Protein 6TJT (pdb70)

Structure (mmCIF, N/CA/C/O backbone):
data_6TJT
#
_entry.id   6TJT
#
_cell.length_a   38.240
_cell.length_b   76.544
_cell.length_c   63.357
_cell.angle_alpha   90.000
_cell.angle_beta   96.059
_cell.angle_gamma   90.000
#
_symmetry.space_group_name_H-M   'P 1 21 1'
#
loop_
_entity.id
_entity.type
_entity.pdbx_description
1 polymer Neuropilin-2
2 polymer 'VEGFC C terminal peptide'
3 non-polymer 'SULFATE ION'
4 non-polymer 1,2-ETHANEDIOL
5 water water
#
loop_
_atom_site.group_PDB
_atom_site.id
_atom_site.type_symbol
_atom_site.label_atom_id
_atom_site.label_alt_id
_atom_site.label_comp_id
_atom_site.label_asym_id
_atom_site.label_entity_id
_atom_site.label_seq_id
_atom_site.pdbx_PDB_ins_code
_atom_site.Cartn_x
_atom_site.Cartn_y
_atom_site.Cartn_z
_atom_site.occupancy
_atom_site.B_iso_or_equiv
_atom_site.auth_seq_id
_atom_site.auth_comp_id
_atom_site.auth_asym_id
_atom_site.auth_atom_id
_atom_site.pdbx_PDB_model_num
ATOM 1 N N . HIS A 1 2 ? -54.68413 -19.35815 6.02250 1.000 44.40717 273 HIS A N 1
ATOM 2 C CA . HIS A 1 2 ? -54.82078 -17.90188 5.93321 1.000 44.37780 273 HIS A CA 1
ATOM 3 C C . HIS A 1 2 ? -53.74862 -17.27344 5.04802 1.000 43.75371 273 HIS A C 1
ATOM 4 O O . HIS A 1 2 ? -52.55107 -17.52721 5.21798 1.000 44.04095 273 HIS A O 1
ATOM 11 N N . MET A 1 3 ? -54.18911 -16.45320 4.09873 1.000 42.71665 274 MET A N 1
ATOM 12 C CA . MET A 1 3 ? -53.28375 -15.70298 3.23743 1.000 41.78872 274 MET A CA 1
ATOM 13 C C . MET A 1 3 ? -53.09556 -14.31139 3.82690 1.000 37.66337 274 MET A C 1
ATOM 14 O O . MET A 1 3 ? -54.02443 -13.49385 3.82567 1.000 37.19581 274 MET A O 1
ATOM 19 N N . PHE A 1 4 ? -51.89677 -14.04723 4.33884 1.000 33.55958 275 PHE A N 1
ATOM 20 C CA . PHE A 1 4 ? -51.56670 -12.73180 4.88821 1.000 31.22011 275 PHE A CA 1
ATOM 21 C C . PHE A 1 4 ? -51.21307 -11.81948 3.71893 1.000 31.86391 275 PHE A C 1
ATOM 22 O O . PHE A 1 4 ? -50.14128 -11.94307 3.12233 1.000 31.79695 275 PHE A O 1
ATOM 30 N N . GLN A 1 5 ? -52.11637 -10.90094 3.37906 1.000 32.11887 276 GLN A N 1
ATOM 31 C CA . GLN A 1 5 ? -51.86999 -9.94160 2.29749 1.000 32.74707 276 GLN A CA 1
ATOM 32 C C . GLN A 1 5 ? -51.43069 -8.61086 2.90222 1.000 31.05288 276 GLN A C 1
ATOM 33 O O . GLN A 1 5 ? -52.13557 -7.59479 2.88126 1.000 32.57563 276 GLN A O 1
ATOM 39 N N . CYS A 1 6 ? -50.22110 -8.63744 3.44296 1.000 27.53908 277 CYS A N 1
ATOM 40 C CA . CYS A 1 6 ? -49.73144 -7.57992 4.31427 1.000 25.95150 277 CYS A CA 1
ATOM 41 C C . CYS A 1 6 ? -48.58030 -6.82505 3.67294 1.000 23.69211 277 CYS A C 1
ATOM 42 O O . CYS A 1 6 ? -47.61872 -6.43382 4.33562 1.000 22.91899 277 CYS A O 1
ATOM 45 N N . ASN A 1 7 ? -48.68323 -6.60351 2.36731 1.000 23.76234 278 ASN A N 1
ATOM 46 C CA . ASN A 1 7 ? -47.70574 -5.83047 1.61087 1.000 24.52291 278 ASN A CA 1
ATOM 47 C C . ASN A 1 7 ? -48.17014 -4.40133 1.36908 1.000 24.45824 278 ASN A C 1
ATOM 48 O O . ASN A 1 7 ? -47.72326 -3.75579 0.42184 1.000 28.11830 278 ASN A O 1
ATOM 53 N N . VAL A 1 8 ? -49.04957 -3.89030 2.21882 1.000 22.21349 279 VAL A N 1
ATOM 54 C CA . VAL A 1 8 ? -49.64567 -2.57138 2.02832 1.000 22.38846 279 VAL A CA 1
ATOM 55 C C . VAL A 1 8 ? -48.91323 -1.52122 2.85430 1.000 19.51994 279 VAL A C 1
ATOM 56 O O . VAL A 1 8 ? -48.44017 -1.80937 3.96083 1.000 18.33280 279 VAL A O 1
ATOM 60 N N . PRO A 1 9 ? -48.81708 -0.29128 2.35569 1.000 17.56439 280 PRO A N 1
ATOM 61 C CA . PRO A 1 9 ? -48.15588 0.76286 3.12822 1.000 16.63170 280 PRO A CA 1
ATOM 62 C C . PRO A 1 9 ? -48.90082 1.07542 4.41536 1.000 16.69895 280 PRO A C 1
ATOM 63 O O . PRO A 1 9 ? -50.13292 1.12782 4.44531 1.000 19.14477 280 PRO A O 1
ATOM 67 N N . LEU A 1 10 ? -48.12741 1.28457 5.48563 1.000 14.92965 281 LEU A N 1
ATOM 68 C CA . LEU A 1 10 ? -48.69468 1.55622 6.79725 1.000 15.39677 281 LEU A CA 1
ATOM 69 C C . LEU A 1 10 ? -49.05882 3.01372 7.00549 1.000 16.14870 281 LEU A C 1
ATOM 70 O O . LEU A 1 10 ? -49.81433 3.31041 7.93542 1.000 17.37491 281 LEU A O 1
ATOM 75 N N . GLY A 1 11 ? -48.57532 3.92920 6.15698 1.000 15.58574 282 GLY A N 1
ATOM 76 C CA . GLY A 1 11 ? -49.08121 5.28598 6.21616 1.000 16.05492 282 GLY A CA 1
ATOM 77 C C . GLY A 1 11 ? -48.07272 6.41447 6.25751 1.000 15.13060 282 GLY A C 1
ATOM 78 O O . GLY A 1 11 ? -48.47131 7.53994 6.58212 1.000 15.77962 282 GLY A O 1
ATOM 79 N N . MET A 1 12 ? -46.79326 6.18258 5.93145 1.000 15.46251 283 MET A N 1
ATOM 80 C CA . MET A 1 12 ? -45.87651 7.32373 5.84654 1.000 15.63803 283 MET A CA 1
ATOM 81 C C . MET A 1 12 ? -46.27914 8.26184 4.70963 1.000 15.66752 283 MET A C 1
ATOM 82 O O . MET A 1 12 ? -46.49595 9.46274 4.92237 1.000 17.33162 283 MET A O 1
ATOM 87 N N . GLU A 1 13 ? -46.38402 7.73732 3.49324 1.000 15.38622 284 GLU A N 1
ATOM 88 C CA . GLU A 1 13 ? -46.72291 8.60116 2.37502 1.000 16.32590 284 GLU A CA 1
ATOM 89 C C . GLU A 1 13 ? -48.15095 9.13952 2.47366 1.000 18.25612 284 GLU A C 1
ATOM 90 O O . GLU A 1 13 ? -48.40763 10.29031 2.10774 1.000 20.61352 284 GLU A O 1
ATOM 96 N N . SER A 1 14 ? -49.09079 8.33881 2.97451 1.000 18.95644 285 SER A N 1
ATOM 97 C CA . SER A 1 14 ? -50.49687 8.71500 2.99458 1.000 19.96335 285 SER A CA 1
ATOM 98 C C . SER A 1 14 ? -50.8607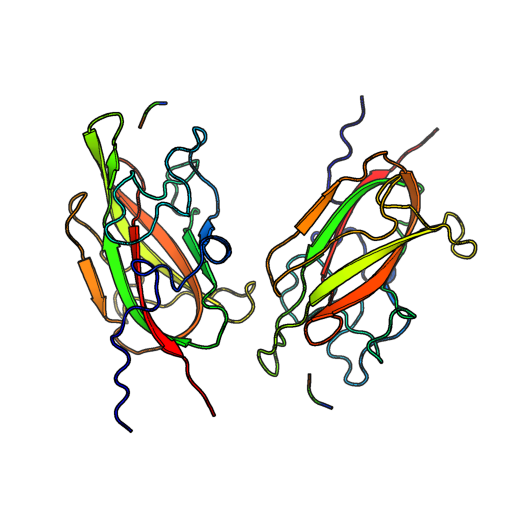6 9.65927 4.13155 1.000 21.00857 285 SER A C 1
ATOM 99 O O . SER A 1 14 ? -51.88599 10.34319 4.03601 1.000 22.64126 285 SER A O 1
ATOM 102 N N . GLY A 1 15 ? -50.07080 9.68575 5.20110 1.000 19.87788 286 GLY A N 1
ATOM 103 C CA . GLY A 1 15 ? -50.38608 10.45153 6.38773 1.000 20.56067 286 GLY A CA 1
ATOM 104 C C . GLY A 1 15 ? -51.21065 9.70383 7.41156 1.000 21.29498 286 GLY A C 1
ATOM 105 O O . GLY A 1 15 ? -51.54233 10.28003 8.46183 1.000 21.91675 286 GLY A O 1
ATOM 106 N N . ARG A 1 16 ? -51.55892 8.43980 7.14691 1.000 21.05881 287 ARG A N 1
ATOM 107 C CA . ARG A 1 16 ? -52.22105 7.63687 8.16988 1.000 22.98681 287 ARG A CA 1
ATOM 108 C C . ARG A 1 16 ? -51.33051 7.45624 9.39376 1.000 21.80026 287 ARG A C 1
ATOM 109 O O . ARG A 1 16 ? -51.83634 7.30547 10.51400 1.000 23.92555 287 ARG A O 1
ATOM 114 N N . ILE A 1 17 ? -50.01349 7.48908 9.21627 1.000 18.90761 288 ILE A N 1
ATOM 115 C CA . ILE A 1 17 ? -49.08759 7.63159 10.33831 1.000 18.16931 288 ILE A CA 1
ATOM 116 C C . ILE A 1 17 ? -48.96051 9.13607 10.59908 1.000 18.41705 288 ILE A C 1
ATOM 117 O O . ILE A 1 17 ? -48.47809 9.88856 9.74883 1.000 18.85497 288 ILE A O 1
ATOM 122 N N . ALA A 1 18 ? -49.46068 9.59539 11.73903 1.000 18.68823 289 ALA A N 1
ATOM 123 C CA . ALA A 1 18 ? -49.52519 11.02642 12.02012 1.000 19.62565 289 ALA A CA 1
ATOM 124 C C . ALA A 1 18 ? -48.14045 11.59197 12.35519 1.000 18.87874 289 ALA A C 1
ATOM 125 O O . ALA A 1 18 ? -47.22941 10.87401 12.76202 1.000 18.40449 289 ALA A O 1
ATOM 127 N N . ASN A 1 19 ? -47.99118 12.91403 12.18565 1.000 19.15541 290 ASN A N 1
ATOM 128 C CA . ASN A 1 19 ? -46.71534 13.56131 12.50195 1.000 19.56491 290 ASN A CA 1
ATOM 129 C C . ASN A 1 19 ? -46.23279 13.19278 13.89665 1.000 20.19117 290 ASN A C 1
ATOM 130 O O . ASN A 1 19 ? -45.03216 12.98969 14.11481 1.000 20.41610 290 ASN A O 1
ATOM 135 N N . GLU A 1 20 ? -47.16360 13.12555 14.85496 1.000 20.31371 291 GLU A N 1
ATOM 136 C CA . GLU A 1 20 ? -46.83295 12.86573 16.25003 1.000 22.04933 291 GLU A CA 1
ATOM 137 C C . GLU A 1 20 ? -46.23429 11.47647 16.46402 1.000 21.57312 291 GLU A C 1
ATOM 138 O O . GLU A 1 20 ? -45.53533 11.26493 17.46153 1.000 23.51529 291 GLU A O 1
ATOM 144 N N . GLN A 1 21 ? -46.49223 10.52784 15.55540 1.000 18.36351 292 GLN A N 1
ATOM 145 C CA . GLN A 1 21 ? -45.96429 9.16397 15.63195 1.000 17.28534 292 GLN A CA 1
ATOM 146 C C . GLN A 1 21 ? -44.53909 9.04426 15.09892 1.000 15.71005 292 GLN A C 1
ATOM 147 O O . GLN A 1 21 ? -43.93490 7.96907 15.20181 1.000 16.83246 292 GLN A O 1
ATOM 153 N N . ILE A 1 22 ? -43.99034 10.10410 14.49679 1.000 16.28137 293 ILE A N 1
ATOM 154 C CA . ILE A 1 22 ? -42.64577 10.08255 13.92714 1.000 15.97127 293 ILE A CA 1
ATOM 155 C C . ILE A 1 22 ? -41.73276 10.92223 14.80790 1.000 16.02784 293 ILE A C 1
ATOM 156 O O . ILE A 1 22 ? -42.08328 12.05474 15.16561 1.000 18.18548 293 ILE A O 1
ATOM 161 N N . SER A 1 23 ? -40.55756 10.39536 15.13916 1.000 15.93205 294 SER A N 1
ATOM 162 C CA . SER A 1 23 ? -39.59332 11.08793 15.98324 1.000 16.74405 294 SER A CA 1
ATOM 163 C C . SER A 1 23 ? -38.19037 10.63956 15.60606 1.000 16.90870 294 SER A C 1
ATOM 164 O O . SER A 1 23 ? -38.00687 9.80636 14.71613 1.000 16.96637 294 SER A O 1
ATOM 167 N N . ALA A 1 24 ? -37.18630 11.19561 16.27306 1.000 17.49562 295 ALA A N 1
ATOM 168 C CA . ALA A 1 24 ? -35.81024 10.83943 15.95298 1.000 17.42644 295 ALA A CA 1
ATOM 169 C C . ALA A 1 24 ? -34.90887 11.10722 17.14694 1.000 18.38005 295 ALA A C 1
ATOM 170 O O . ALA A 1 24 ? -35.27726 11.81543 18.08088 1.000 18.93544 295 ALA A O 1
ATOM 172 N N . SER A 1 25 ? -33.69681 10.54562 17.08777 1.000 19.31996 296 SER A N 1
ATOM 173 C CA . SER A 1 25 ? -32.70176 10.79953 18.12477 1.000 19.84150 296 SER A CA 1
ATOM 174 C C . SER A 1 25 ? -32.33225 12.27397 18.18896 1.000 19.83362 296 SER A C 1
ATOM 175 O O . SER A 1 25 ? -32.01655 12.79264 19.26949 1.000 21.69956 296 SER A O 1
ATOM 178 N N . SER A 1 26 ? -32.35926 12.96054 17.04775 1.000 19.67485 297 SER A N 1
ATOM 179 C CA . SER A 1 26 ? -31.97799 14.35866 16.94031 1.000 20.21611 297 SER A CA 1
ATOM 180 C C . SER A 1 26 ? -32.35243 14.80062 15.53462 1.000 19.38657 297 SER A C 1
ATOM 181 O O . SER A 1 26 ? -32.72498 13.98540 14.68845 1.000 19.44777 297 SER A O 1
ATOM 184 N N . THR A 1 27 ? -32.23843 16.10155 15.29135 1.000 20.17808 298 THR A N 1
ATOM 185 C CA . THR A 1 27 ? -32.48156 16.64722 13.96669 1.000 20.40858 298 THR A CA 1
ATOM 186 C C . THR A 1 27 ? -31.52871 17.80894 13.71200 1.000 20.82685 298 THR A C 1
ATOM 187 O O . THR A 1 27 ? -31.03708 18.46250 14.64086 1.000 22.51263 298 THR A O 1
ATOM 191 N N . TYR A 1 28 ? -31.27547 18.05973 12.43602 1.000 20.37741 299 TYR A N 1
ATOM 192 C CA . TYR A 1 28 ? -30.29480 19.06255 12.05867 1.000 20.97410 299 TYR A CA 1
ATOM 193 C C . TYR A 1 28 ? -30.71127 20.43149 12.58986 1.000 22.62319 299 TYR A C 1
ATOM 194 O O . TYR A 1 28 ? -31.89629 20.77970 12.60849 1.000 22.43029 299 TYR A O 1
ATOM 203 N N . SER A 1 29 ? -29.71697 21.18708 13.04958 1.000 24.71722 300 SER A N 1
ATOM 204 C CA . SER A 1 29 ? -29.95557 22.34172 13.91464 1.000 26.99625 300 SER A CA 1
ATOM 205 C C . SER A 1 29 ? -30.74429 23.46920 13.25648 1.000 27.58178 300 SER A C 1
ATOM 206 O O . SER A 1 29 ? -31.30865 24.30735 13.97306 1.000 28.83572 300 SER A O 1
ATOM 209 N N . ASP A 1 30 ? -30.75358 23.55558 11.93392 1.000 26.17197 301 ASP A N 1
ATOM 210 C CA . ASP A 1 30 ? -31.49175 24.63038 11.27876 1.000 26.11379 301 ASP A CA 1
ATOM 211 C C . ASP A 1 30 ? -32.97752 24.33552 11.10473 1.000 25.53274 301 ASP A C 1
ATOM 212 O O . ASP A 1 30 ? -33.70387 25.18914 10.58445 1.000 26.47839 301 ASP A O 1
ATOM 217 N N . GLY A 1 31 ? -33.44866 23.15085 11.49917 1.000 23.54220 302 GLY A N 1
ATOM 218 C CA . GLY A 1 31 ? -34.87237 22.89525 11.43666 1.000 22.63627 302 GLY A CA 1
ATOM 219 C C . GLY A 1 31 ? -35.40211 22.56660 10.05786 1.000 22.06210 302 GLY A C 1
ATOM 220 O O . GLY A 1 31 ? -36.62425 22.48067 9.87948 1.000 23.73642 302 GLY A O 1
ATOM 221 N N . ARG A 1 32 ? -34.53532 22.36280 9.07706 1.000 20.94871 303 ARG A N 1
ATOM 222 C CA . ARG A 1 32 ? -34.98248 22.10976 7.71140 1.000 20.12600 303 ARG A CA 1
ATOM 223 C C . ARG A 1 32 ? -34.99018 20.63764 7.33048 1.000 18.54678 303 ARG A C 1
ATOM 224 O O . ARG A 1 32 ? -35.26641 20.31170 6.16191 1.000 18.02506 303 ARG A O 1
ATOM 232 N N . TRP A 1 33 ? -34.69779 19.73900 8.27570 1.000 17.67105 304 TRP A N 1
ATOM 233 C CA . TRP A 1 33 ? -34.57898 18.30436 8.00096 1.000 17.64458 304 TRP A CA 1
ATOM 234 C C . TRP A 1 33 ? -35.22811 17.53002 9.14237 1.000 17.07799 304 TRP A C 1
ATOM 235 O O . TRP A 1 33 ? -34.63816 16.60592 9.70570 1.000 17.03891 304 TRP A O 1
ATOM 246 N N . THR A 1 34 ? -36.47684 17.88672 9.46928 1.000 17.46520 305 THR A N 1
ATOM 247 C CA . THR A 1 34 ? -37.13382 17.34884 10.66154 1.000 18.04187 305 THR A CA 1
ATOM 248 C C . THR A 1 34 ? -37.59018 15.90511 10.44637 1.000 16.89447 305 THR A C 1
ATOM 249 O O . THR A 1 34 ? -37.69423 15.42885 9.31569 1.000 16.39903 305 THR A O 1
ATOM 253 N N . PRO A 1 35 ? -37.88670 15.17675 11.53011 1.000 17.65309 306 PRO A N 1
ATOM 254 C CA . PRO A 1 35 ? -38.40453 13.79660 11.35975 1.000 18.34722 306 PRO A CA 1
ATOM 255 C C . PRO A 1 35 ? -39.67678 13.73971 10.53102 1.000 17.88239 306 PRO A C 1
ATOM 256 O O . PRO A 1 35 ? -39.89614 12.76211 9.79237 1.000 18.53932 306 PRO A O 1
ATOM 260 N N . GLN A 1 36 ? -40.50767 14.77887 10.58597 1.000 16.59092 307 GLN A N 1
ATOM 261 C CA . GLN A 1 36 ? -41.76057 14.78647 9.83982 1.000 18.27579 307 GLN A CA 1
ATOM 262 C C . GLN A 1 36 ? -41.56085 14.97804 8.34016 1.000 18.64977 307 GLN A C 1
ATOM 263 O O . GLN A 1 36 ? -42.52314 14.81634 7.58705 1.000 20.70669 307 GLN A O 1
ATOM 269 N N . GLN A 1 37 ? -40.34143 15.27065 7.90490 1.000 16.69203 308 GLN A N 1
ATOM 270 C CA . GLN A 1 37 ? -39.97934 15.32254 6.49451 1.000 16.08639 308 GLN A CA 1
ATOM 271 C C . GLN A 1 37 ? -39.49484 13.97224 5.96000 1.000 15.51106 308 GLN A C 1
ATOM 272 O O . GLN A 1 37 ? -39.06143 13.88177 4.80727 1.000 15.89146 308 GLN A O 1
ATOM 278 N N . SER A 1 38 ? -39.61116 12.90779 6.74732 1.000 15.61545 309 SER A N 1
ATOM 279 C CA . SER A 1 38 ? -39.13619 11.59326 6.33530 1.000 15.76737 309 SER A CA 1
ATOM 280 C C . SER A 1 38 ? -40.17079 10.75450 5.59797 1.000 15.01923 309 SER A C 1
ATOM 281 O O . SER A 1 38 ? -39.95609 9.55306 5.46487 1.000 15.89959 309 SER A O 1
ATOM 284 N N . ARG A 1 39 ? -41.28974 11.30597 5.15053 1.000 14.24671 310 ARG A N 1
ATOM 285 C CA . ARG A 1 39 ? -42.25468 10.48395 4.42980 1.000 14.38028 310 ARG A CA 1
ATOM 286 C C . ARG A 1 39 ? -41.77708 10.19755 3.01383 1.000 14.21612 310 ARG A C 1
ATOM 287 O O . ARG A 1 39 ? -41.30651 11.10792 2.32517 1.000 14.44544 310 ARG A O 1
ATOM 295 N N . LEU A 1 40 ? -41.93671 8.93897 2.56851 1.000 13.93197 311 LEU A N 1
ATOM 296 C CA . LEU A 1 40 ? -41.57502 8.56290 1.20261 1.000 13.47825 311 LEU A CA 1
ATOM 297 C C . LEU A 1 40 ? -42.18839 9.56397 0.24121 1.000 13.82374 311 LEU A C 1
ATOM 298 O O . LEU A 1 40 ? -43.35803 9.92757 0.37552 1.000 14.02555 311 LEU A O 1
ATOM 303 N N . HIS A 1 41 ? -41.39663 9.98037 -0.74627 1.000 14.13208 312 HIS A N 1
ATOM 304 C CA . HIS A 1 41 ? -41.79317 10.92852 -1.78830 1.000 14.74040 312 HIS A CA 1
ATOM 305 C C . HIS A 1 41 ? -42.07514 12.32579 -1.26540 1.000 14.77977 312 HIS A C 1
ATOM 306 O O . HIS A 1 41 ? -42.60638 13.16480 -2.02541 1.000 14.94101 312 HIS A O 1
ATOM 313 N N . GLY A 1 42 ? -41.71517 12.62312 -0.01852 1.000 15.43602 313 GLY A N 1
ATOM 314 C CA . GLY A 1 42 ? -41.85671 13.97876 0.48187 1.000 15.33002 313 GLY A CA 1
ATOM 315 C C . GLY A 1 42 ? -41.07081 14.95586 -0.38003 1.000 14.72492 313 GLY A C 1
ATOM 316 O O . GLY A 1 42 ? -39.99817 14.63693 -0.89902 1.000 15.29885 313 GLY A O 1
ATOM 317 N N . ASP A 1 43 ? -41.60286 16.16444 -0.53772 1.000 14.57193 314 ASP A N 1
ATOM 318 C CA . ASP A 1 43 ? -41.01710 17.09867 -1.49305 1.000 14.47817 314 ASP A CA 1
ATOM 319 C C . ASP A 1 43 ? -40.13417 18.15632 -0.84135 1.000 15.21536 314 ASP A C 1
ATOM 320 O O . ASP A 1 43 ? -39.70434 19.08652 -1.52458 1.000 16.71235 314 ASP A O 1
ATOM 325 N N . ASP A 1 44 ? -39.85028 18.04352 0.44736 1.000 15.69973 315 ASP A N 1
ATOM 326 C CA . ASP A 1 44 ? -39.05800 19.05317 1.14408 1.000 15.75548 315 ASP A CA 1
ATOM 327 C C . ASP A 1 44 ? -37.97140 18.36127 1.95956 1.000 15.17938 315 ASP A C 1
ATOM 328 O O . ASP A 1 44 ? -38.19761 17.95817 3.10365 1.000 15.60009 315 ASP A O 1
ATOM 333 N N . ASN A 1 45 ? -36.78172 18.21546 1.36935 1.000 15.42594 316 ASN A N 1
ATOM 334 C CA . ASN A 1 45 ? -35.66080 17.57875 2.04879 1.000 14.35346 316 ASN A CA 1
ATOM 335 C C . A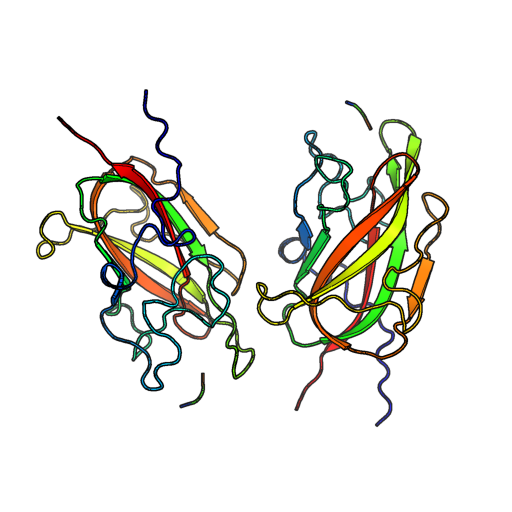SN A 1 45 ? -36.04982 16.18598 2.56588 1.000 14.22752 316 ASN A C 1
ATOM 336 O O . ASN A 1 45 ? -36.71399 15.41113 1.86041 1.000 14.37558 316 ASN A O 1
ATOM 341 N N . GLY A 1 46 ? -35.60424 15.84366 3.76833 1.000 15.17193 317 GLY A N 1
ATOM 342 C CA . GLY A 1 46 ? -35.85925 14.55491 4.40111 1.000 14.92378 317 GLY A CA 1
ATOM 343 C C . GLY A 1 46 ? -35.44763 14.69291 5.84531 1.000 15.27913 317 GLY A C 1
ATOM 344 O O . GLY A 1 46 ? -35.12495 15.79359 6.29806 1.000 15.96823 317 GLY A O 1
ATOM 345 N N . TRP A 1 47 ? -35.42577 13.58138 6.58220 1.000 15.21997 318 TRP A N 1
ATOM 346 C CA . TRP A 1 47 ? -34.89467 13.65566 7.94746 1.000 15.39584 318 TRP A CA 1
ATOM 347 C C . TRP A 1 47 ? -33.37077 13.57432 7.93538 1.000 14.89185 318 TRP A C 1
ATOM 348 O O . TRP A 1 47 ? -32.79506 12.68717 7.28772 1.000 15.26234 318 TRP A O 1
ATOM 359 N N . THR A 1 48 ? -32.71864 14.47888 8.67444 1.000 16.11109 319 THR A N 1
ATOM 360 C CA . THR A 1 48 ? -31.27485 14.42557 8.89971 1.000 16.99735 319 THR A CA 1
ATOM 361 C C . THR A 1 48 ? -31.02078 14.68896 10.38070 1.000 17.38055 319 THR A C 1
ATOM 362 O O . THR A 1 48 ? -31.61954 15.61528 10.95016 1.000 17.78502 319 THR A O 1
ATOM 366 N N . PRO A 1 49 ? -30.16496 13.90226 11.02621 1.000 17.84050 320 PRO A N 1
ATOM 367 C CA . PRO A 1 49 ? -29.85166 14.11953 12.44326 1.000 18.97272 320 PRO A CA 1
ATOM 368 C C . PRO A 1 49 ? -28.93677 15.32015 12.64395 1.000 20.47289 320 PRO A C 1
ATOM 369 O O . PRO A 1 49 ? -28.42459 15.91932 11.70036 1.000 20.88953 320 PRO A O 1
ATOM 373 N N . ASN A 1 50 ? -28.72694 15.65037 13.91754 1.000 22.43635 321 ASN A N 1
ATOM 374 C CA . ASN A 1 50 ? -27.83965 16.75352 14.26662 1.000 24.06306 321 ASN A CA 1
ATOM 375 C C . ASN A 1 50 ? -26.38862 16.46297 13.88212 1.000 25.19226 321 ASN A C 1
ATOM 376 O O . ASN A 1 50 ? -25.62709 17.39067 13.56716 1.000 27.27114 321 ASN A O 1
ATOM 381 N N . LEU A 1 51 ? -25.99994 15.18664 13.89644 1.000 25.24092 322 LEU A N 1
ATOM 382 C CA . LEU A 1 51 ? -24.66918 14.70798 13.55329 1.000 26.68243 322 LEU A CA 1
ATOM 383 C C . LEU A 1 51 ? -24.82776 13.48297 12.66568 1.000 25.56781 322 LEU A C 1
ATOM 384 O O . LEU A 1 51 ? -25.75776 12.69861 12.84890 1.000 25.66180 322 LEU A O 1
ATOM 389 N N . ASP A 1 52 ? -23.90551 13.30294 11.72016 1.000 24.29663 323 ASP A N 1
ATOM 390 C CA . ASP A 1 52 ? -23.89492 12.09929 10.88624 1.000 24.32836 323 ASP A CA 1
ATOM 391 C C . ASP A 1 52 ? -23.15211 11.01643 11.66186 1.000 25.08703 323 ASP A C 1
ATOM 392 O O . ASP A 1 52 ? -21.91868 11.01012 11.72329 1.000 26.29850 323 ASP A O 1
ATOM 397 N N . SER A 1 53 ? -23.90892 10.09438 12.25780 1.000 24.60923 324 SER A N 1
ATOM 398 C CA . SER A 1 53 ? -23.38072 9.11001 13.18382 1.000 25.04352 324 SER A CA 1
ATOM 399 C C . SER A 1 53 ? -24.26573 7.87707 13.16391 1.000 24.51373 324 SER A C 1
ATOM 400 O O . SER A 1 53 ? -25.48656 7.98180 13.03122 1.000 23.55848 324 SER A O 1
ATOM 403 N N . ASN A 1 54 ? -23.63766 6.69832 13.31893 1.000 24.04068 325 ASN A N 1
ATOM 404 C CA . ASN A 1 54 ? -24.37133 5.43510 13.33424 1.000 25.53283 325 ASN A CA 1
ATOM 405 C C . ASN A 1 54 ? -25.08656 5.19420 14.64855 1.000 26.62778 325 ASN A C 1
ATOM 406 O O . ASN A 1 54 ? -25.62132 4.09760 14.86918 1.000 28.53610 325 ASN A O 1
ATOM 411 N N . LYS A 1 55 ? -25.08189 6.18913 15.52900 1.000 25.85973 326 LYS A N 1
ATOM 412 C CA . LYS A 1 55 ? -25.87663 6.16687 16.74067 1.000 27.36897 326 LYS A CA 1
ATOM 413 C C . LYS A 1 55 ? -27.20306 6.89435 16.59039 1.000 26.34069 326 LYS A C 1
ATOM 414 O O . LYS A 1 55 ? -28.02345 6.85976 17.50717 1.000 28.26703 326 LYS A O 1
ATOM 418 N N . GLU A 1 56 ? -27.43406 7.55036 15.46663 1.000 22.36095 327 GLU A N 1
ATOM 419 C CA . GLU A 1 56 ? -28.67245 8.27997 15.25721 1.000 21.05923 327 GLU A CA 1
ATOM 420 C C . GLU A 1 56 ? -29.73944 7.36912 14.65719 1.000 19.67059 327 GLU A C 1
ATOM 421 O O . GLU A 1 56 ? -29.44788 6.32573 14.05441 1.000 20.94474 327 GLU A O 1
ATOM 427 N N . TYR A 1 57 ? -30.99689 7.76338 14.83732 1.000 17.76830 328 TYR A N 1
ATOM 428 C CA . TYR A 1 57 ? -32.09027 6.93788 14.34744 1.000 17.59311 328 TYR A CA 1
ATOM 429 C C . TYR A 1 57 ? -33.33588 7.77233 14.08751 1.000 16.55722 328 TYR A C 1
ATOM 430 O O . TYR A 1 57 ? -33.57142 8.79794 14.73506 1.000 17.06262 328 TYR A O 1
ATOM 439 N N . LEU A 1 58 ? -34.14803 7.26990 13.16234 1.000 15.66234 329 LEU A N 1
ATOM 440 C CA . LEU A 1 58 ? -35.50747 7.71723 12.92191 1.000 15.18263 329 LEU A CA 1
ATOM 441 C C . LEU A 1 58 ? -36.42233 6.65800 13.52327 1.000 15.91190 329 LEU A C 1
ATOM 442 O O . LEU A 1 58 ? -36.19329 5.46466 13.33968 1.000 16.61419 329 LEU A O 1
ATOM 447 N N . GLN A 1 59 ? -37.45578 7.08040 14.22313 1.000 14.51634 330 GLN A N 1
ATOM 448 C CA . GLN A 1 59 ? -38.32710 6.18011 14.96720 1.000 15.00125 330 GLN A CA 1
ATOM 449 C C . GLN A 1 59 ? -39.78898 6.42141 14.61384 1.000 14.80128 330 GLN A C 1
ATOM 450 O O . GLN A 1 59 ? -40.24203 7.56737 14.53381 1.000 15.73075 330 GLN A O 1
ATOM 456 N N . VAL A 1 60 ? -40.53361 5.33574 14.42458 1.000 14.37275 331 VAL A N 1
ATOM 457 C CA . VAL A 1 60 ? -41.95828 5.40256 14.14867 1.000 14.10042 331 VAL A CA 1
ATOM 458 C C . VAL A 1 60 ? -42.70946 4.53901 15.16093 1.000 14.49871 331 VAL A C 1
ATOM 459 O O . VAL A 1 60 ? -42.36487 3.36692 15.37076 1.000 15.21911 331 VAL A O 1
ATOM 463 N N . ASP A 1 61 ? -43.73447 5.11805 15.78159 1.000 14.85538 332 ASP A N 1
ATOM 464 C CA . ASP A 1 61 ? -44.67932 4.39368 16.63724 1.000 15.36857 332 ASP A CA 1
ATOM 465 C C . ASP A 1 61 ? -45.90015 4.04078 15.78811 1.000 15.39896 332 ASP A C 1
ATOM 466 O O . ASP A 1 61 ? -46.65281 4.92928 15.37042 1.000 16.26590 332 ASP A O 1
ATOM 471 N N . LEU A 1 62 ? -46.07554 2.74295 15.49741 1.000 15.29954 333 LEU A N 1
ATOM 472 C CA . LEU A 1 62 ? -47.21463 2.26582 14.72043 1.000 16.36940 333 LEU A CA 1
ATOM 473 C C . LEU A 1 62 ? -48.50227 2.16178 15.52576 1.000 17.15421 333 LEU A C 1
ATOM 474 O O . LEU A 1 62 ? -49.54068 1.80209 14.95062 1.000 17.89166 333 LEU A O 1
ATOM 479 N N . ARG A 1 63 ? -48.42536 2.40419 16.84483 1.000 16.57845 334 ARG A N 1
ATOM 480 C CA A ARG A 1 63 ? -49.56891 2.49621 17.75615 0.478 17.03398 334 ARG A CA 1
ATOM 481 C CA B ARG A 1 63 ? -49.56912 2.49581 17.75643 0.522 16.99679 334 ARG A CA 1
ATOM 482 C C . ARG A 1 63 ? -50.19352 1.15924 18.14878 1.000 17.39305 334 ARG A C 1
ATOM 483 O O . ARG A 1 63 ? -50.81518 1.05866 19.21462 1.000 19.42501 334 ARG A O 1
ATOM 498 N N . PHE A 1 64 ? -50.02737 0.13268 17.32347 1.000 18.30218 335 PHE A N 1
ATOM 499 C CA . PHE A 1 64 ? -50.65173 -1.16166 17.56893 1.000 18.77897 335 PHE A CA 1
ATOM 500 C C . PHE A 1 64 ? -49.66094 -2.25264 17.20442 1.000 18.24351 335 PHE A C 1
ATOM 501 O O . PHE A 1 64 ? -48.73285 -2.02798 16.42806 1.000 18.42583 335 PHE A O 1
ATOM 509 N N . LEU A 1 65 ? -49.87399 -3.44984 17.75238 1.000 18.09980 336 LEU A N 1
ATOM 510 C CA . LEU A 1 65 ? -49.06296 -4.58281 17.33260 1.000 18.86578 336 LEU A CA 1
ATOM 511 C C . LEU A 1 65 ? -49.29998 -4.82176 15.85504 1.000 18.41988 336 LEU A C 1
ATOM 512 O O . LEU A 1 65 ? -50.44689 -4.95054 15.42047 1.000 19.70667 336 LEU A O 1
ATOM 517 N N . THR A 1 66 ? -48.21166 -4.87696 15.09299 1.000 16.29742 337 THR A N 1
ATOM 518 C CA . THR A 1 66 ? -48.24737 -4.87038 13.63946 1.000 16.03742 337 THR A CA 1
ATOM 519 C C . THR A 1 66 ? -47.31387 -5.95235 13.12008 1.000 14.98497 337 THR A C 1
ATOM 520 O O . THR A 1 66 ? -46.20630 -6.14031 13.64197 1.000 15.66272 337 THR A O 1
ATOM 524 N N . MET A 1 67 ? -47.75879 -6.66504 12.08649 1.000 14.55058 338 MET A N 1
ATOM 525 C CA . MET A 1 67 ? -46.87487 -7.53515 11.32562 1.000 15.23027 338 MET A CA 1
ATOM 526 C C . MET A 1 67 ? -46.19036 -6.66702 10.27855 1.000 15.72203 338 MET A C 1
ATOM 527 O O . MET A 1 67 ? -46.84284 -6.20319 9.33358 1.000 17.66772 338 MET A O 1
ATOM 532 N N . LEU A 1 68 ? -44.88944 -6.45114 10.43885 1.000 13.67297 339 LEU A N 1
ATOM 533 C CA . LEU A 1 68 ? -44.08740 -5.65580 9.50234 1.000 13.20609 339 LEU A CA 1
ATOM 534 C C . LEU A 1 68 ? -43.49002 -6.58103 8.44741 1.000 14.34140 339 LEU A C 1
ATOM 535 O O . LEU A 1 68 ? -42.89882 -7.61050 8.79089 1.000 14.61624 339 LEU A O 1
ATOM 540 N N . THR A 1 69 ? -43.62744 -6.21200 7.17305 1.000 13.32928 340 THR A N 1
ATOM 541 C CA . THR A 1 69 ? -43.18807 -7.09815 6.09974 1.000 13.30342 340 THR A CA 1
ATOM 542 C C . THR A 1 69 ? -42.13472 -6.48975 5.18661 1.000 13.59405 340 THR A C 1
ATOM 543 O O . THR A 1 69 ? -41.45298 -7.24458 4.48252 1.000 14.59779 340 THR A O 1
ATOM 547 N N . ALA A 1 70 ? -42.01316 -5.16167 5.12842 1.000 13.40598 341 ALA A N 1
ATOM 548 C CA . ALA A 1 70 ? -41.04733 -4.55529 4.21251 1.000 12.70402 341 ALA A CA 1
ATOM 549 C C . ALA A 1 70 ? -40.79133 -3.11365 4.62308 1.000 13.02896 341 ALA A C 1
ATOM 550 O O . ALA A 1 70 ? -41.58206 -2.50776 5.35209 1.000 14.33775 341 ALA A O 1
ATOM 552 N N . ILE A 1 71 ? -39.68206 -2.57570 4.12415 1.000 13.35162 342 ILE A N 1
ATOM 553 C CA . ILE A 1 71 ? -39.27250 -1.18874 4.37333 1.000 13.69170 342 ILE A CA 1
ATOM 554 C C . ILE A 1 71 ? -38.73806 -0.63519 3.06564 1.000 12.33656 342 ILE A C 1
ATOM 555 O O . ILE A 1 71 ? -37.93670 -1.29112 2.39702 1.000 13.50332 342 ILE A O 1
ATOM 560 N N . ALA A 1 72 ? -39.17293 0.56907 2.69922 1.000 12.64782 343 ALA A N 1
ATOM 561 C CA . ALA A 1 72 ? -38.65159 1.24628 1.52556 1.000 12.77515 343 ALA A CA 1
ATOM 562 C C . ALA A 1 72 ? -38.02990 2.55856 1.96338 1.000 13.28508 343 ALA A C 1
ATOM 563 O O . ALA A 1 72 ? -38.53539 3.21268 2.87936 1.000 13.43563 343 ALA A O 1
ATOM 565 N N . THR A 1 73 ? -36.93196 2.94262 1.31745 1.000 13.13530 344 THR A N 1
ATOM 566 C CA . THR A 1 73 ? -36.28396 4.20594 1.66659 1.000 13.78391 344 THR A CA 1
ATOM 567 C C . THR A 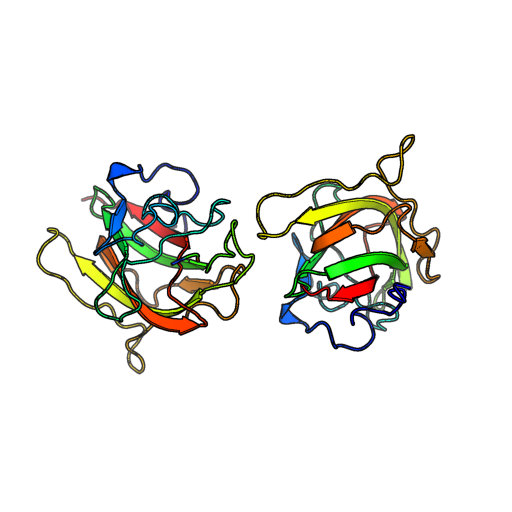1 73 ? -35.82971 4.94980 0.42818 1.000 13.02720 344 THR A C 1
ATOM 568 O O . THR A 1 73 ? -35.61570 4.35434 -0.64309 1.000 13.59106 344 THR A O 1
ATOM 572 N N . GLN A 1 74 ? -35.65644 6.26899 0.62589 1.000 14.02422 345 GLN A N 1
ATOM 573 C CA . GLN A 1 74 ? -34.97353 7.16893 -0.29506 1.000 12.71605 345 GLN A CA 1
ATOM 574 C C . GLN A 1 74 ? -34.01085 8.03163 0.50973 1.000 12.21370 345 GLN A C 1
ATOM 575 O O . GLN A 1 74 ? -34.11790 8.12592 1.73849 1.000 13.82379 345 GLN A O 1
ATOM 581 N N . GLY A 1 75 ? -33.08486 8.68398 -0.18532 1.000 13.15536 346 GLY A N 1
ATOM 582 C CA . GLY A 1 75 ? -32.35097 9.81814 0.35217 1.000 13.09933 346 GLY A CA 1
ATOM 583 C C . GLY A 1 75 ? -33.13494 11.10166 0.12395 1.000 12.78378 346 GLY A C 1
ATOM 584 O O . GLY A 1 75 ? -34.36919 11.08395 0.05380 1.000 14.22574 346 GLY A O 1
ATOM 585 N N . ALA A 1 76 ? -32.42808 12.23554 -0.02392 1.000 12.83619 347 ALA A N 1
ATOM 586 C CA . ALA A 1 76 ? -33.11588 13.46332 -0.37847 1.000 13.31175 347 ALA A CA 1
ATOM 587 C C . ALA A 1 76 ? -32.13629 14.40582 -1.05423 1.000 14.46330 347 ALA A C 1
ATOM 588 O O . ALA A 1 76 ? -30.92716 14.38429 -0.77325 1.000 15.23191 347 ALA A O 1
ATOM 590 N N . ILE A 1 77 ? -32.67367 15.23972 -1.94681 1.000 14.38843 348 ILE A N 1
ATOM 591 C CA . ILE A 1 77 ? -31.93544 16.35465 -2.53977 1.000 14.36914 348 ILE A CA 1
ATOM 592 C C . ILE A 1 77 ? -32.28715 17.62316 -1.76481 1.000 14.35748 348 ILE A C 1
ATOM 593 O O . ILE A 1 77 ? -33.46678 17.92937 -1.57535 1.000 16.00032 348 ILE A O 1
ATOM 598 N N . SER A 1 78 ? -31.27406 18.34441 -1.30946 1.000 14.38037 349 SER A N 1
ATOM 599 C CA . SER A 1 78 ? -31.49471 19.57633 -0.56249 1.000 14.39148 349 SER A CA 1
ATOM 600 C C . SER A 1 78 ? -32.18093 20.63713 -1.42259 1.000 14.84368 349 SER A C 1
ATOM 601 O O . SER A 1 78 ? -31.71020 20.98185 -2.52223 1.000 15.27276 349 SER A O 1
ATOM 604 N N . ARG A 1 79 ? -33.29036 21.18177 -0.90026 1.000 14.01948 350 ARG A N 1
ATOM 605 C CA . ARG A 1 79 ? -33.96131 22.30741 -1.54558 1.000 15.38933 350 ARG A CA 1
ATOM 606 C C . ARG A 1 79 ? -33.09070 23.55585 -1.55127 1.000 15.58538 350 ARG A C 1
ATOM 607 O O . ARG A 1 79 ? -33.28032 24.42884 -2.40255 1.000 16.40252 350 ARG A O 1
ATOM 615 N N . GLU A 1 80 ? -32.13388 23.64782 -0.63784 1.000 16.58452 351 GLU A N 1
ATOM 616 C CA . GLU A 1 80 ? -31.29944 24.83380 -0.48426 1.000 17.44717 351 GLU A CA 1
ATOM 617 C C . GLU A 1 80 ? -30.03550 24.78208 -1.33434 1.000 18.99447 351 GLU A C 1
ATOM 618 O O . GLU A 1 80 ? -29.63189 25.80906 -1.88717 1.000 21.01139 351 GLU A O 1
ATOM 624 N N . THR A 1 81 ? -29.39906 23.61182 -1.45735 1.000 18.55330 352 THR A N 1
ATOM 625 C CA . THR A 1 81 ? -28.10558 23.50326 -2.10951 1.000 18.57305 352 THR A CA 1
ATOM 626 C C . THR A 1 81 ? -28.09603 22.59666 -3.32811 1.000 18.27975 352 THR A C 1
ATOM 627 O O . THR A 1 81 ? -27.09852 22.59935 -4.05996 1.000 19.38731 352 THR A O 1
ATOM 631 N N . GLN A 1 82 ? -29.15715 21.82182 -3.56097 1.000 16.62375 353 GLN A N 1
ATOM 632 C CA . GLN A 1 82 ? -29.20709 20.77453 -4.58125 1.000 16.77790 353 GLN A CA 1
ATOM 633 C C . GLN A 1 82 ? -28.24331 19.62426 -4.30903 1.000 17.44969 353 GLN A C 1
ATOM 634 O O . GLN A 1 82 ? -28.11435 18.72973 -5.15840 1.000 18.93014 353 GLN A O 1
ATOM 640 N N . ASN A 1 83 ? -27.57983 19.58351 -3.15306 1.000 17.08462 354 ASN A N 1
ATOM 641 C CA . ASN A 1 83 ? -26.74142 18.42519 -2.85909 1.000 17.45009 354 ASN A CA 1
ATOM 642 C C . ASN A 1 83 ? -27.60512 17.21840 -2.49885 1.000 16.69336 354 ASN A C 1
ATOM 643 O O . ASN A 1 83 ? -28.61624 17.33975 -1.79962 1.000 16.95234 354 ASN A O 1
ATOM 648 N N . GLY A 1 84 ? -27.22646 16.05393 -3.02097 1.000 16.24598 355 GLY A N 1
ATOM 649 C CA . GLY A 1 84 ? -27.90455 14.80646 -2.67411 1.000 16.59588 355 GLY A CA 1
ATOM 650 C C . GLY A 1 84 ? -27.26411 14.10748 -1.48145 1.000 17.37963 355 GLY A C 1
ATOM 651 O O . GLY A 1 84 ? -26.03734 14.08586 -1.33406 1.000 19.18603 355 GLY A O 1
ATOM 652 N N . TYR A 1 85 ? -28.11540 13.53062 -0.63531 1.000 16.08658 356 TYR A N 1
ATOM 653 C CA . TYR A 1 85 ? -27.68133 12.78256 0.53474 1.000 15.82433 356 TYR A CA 1
ATOM 654 C C . TYR A 1 85 ? -28.47056 11.48430 0.56493 1.000 14.90324 356 TYR A C 1
ATOM 655 O O . TYR A 1 85 ? -29.65851 11.47529 0.22798 1.000 15.71079 356 TYR A O 1
ATOM 664 N N . TYR A 1 86 ? -27.83595 10.39080 1.00214 1.000 14.71120 357 TYR A N 1
ATOM 665 C CA . TYR A 1 86 ? -28.61220 9.16690 1.14562 1.000 14.83733 357 TYR A CA 1
ATOM 666 C C . TYR A 1 86 ? -27.92123 8.19744 2.08569 1.000 14.91757 357 TYR A C 1
ATOM 667 O O . TYR A 1 86 ? -26.69368 8.19123 2.20959 1.000 15.76730 357 TYR A O 1
ATOM 676 N N . VAL A 1 87 ? -28.74123 7.35864 2.72033 1.000 14.86418 358 VAL A N 1
ATOM 677 C CA . VAL A 1 87 ? -28.25644 6.26009 3.54069 1.000 15.73509 358 VAL A CA 1
ATOM 678 C C . VAL A 1 87 ? -27.97387 5.06616 2.64122 1.000 16.12644 358 VAL A C 1
ATOM 679 O O . VAL A 1 87 ? -28.81922 4.69397 1.81569 1.000 16.39227 358 VAL A O 1
ATOM 683 N N . LYS A 1 88 ? -26.77560 4.46986 2.79131 1.000 16.20664 359 LYS A N 1
ATOM 684 C CA . LYS A 1 88 ? -26.39438 3.29820 2.00116 1.000 15.82618 359 LYS A CA 1
ATOM 685 C C . LYS A 1 88 ? -26.70272 1.98654 2.69974 1.000 15.17334 359 LYS A C 1
ATOM 686 O O . LYS A 1 88 ? -26.85087 0.97036 2.02489 1.000 15.56600 359 LYS A O 1
ATOM 692 N N . SER A 1 89 ? -26.74894 1.97091 4.02713 1.000 14.62071 360 SER A N 1
ATOM 693 C CA . SER A 1 89 ? -27.06695 0.74330 4.75032 1.000 14.61647 360 SER A CA 1
ATOM 694 C C . SER A 1 89 ? -27.56951 1.13612 6.12544 1.000 15.10520 360 SER A C 1
ATOM 695 O O . SER A 1 89 ? -27.20797 2.19658 6.63924 1.000 15.75798 360 SER A O 1
ATOM 698 N N . TYR A 1 90 ? -28.38999 0.27789 6.72726 1.000 14.65007 361 TYR A N 1
ATOM 699 C CA . TYR A 1 90 ? -28.94072 0.59707 8.04022 1.000 14.10197 361 TYR A CA 1
ATOM 700 C C . TYR A 1 90 ? -29.20676 -0.67865 8.81889 1.000 13.86498 361 TYR A C 1
ATOM 701 O O . TYR A 1 90 ? -29.35931 -1.77110 8.25429 1.000 14.80044 361 TYR A O 1
ATOM 710 N N . LYS A 1 91 ? -29.29864 -0.50651 10.13037 1.000 14.35842 362 LYS A N 1
ATOM 711 C CA . LYS A 1 91 ? -29.73955 -1.55801 11.02947 1.000 16.66898 362 LYS A CA 1
ATOM 712 C C . LYS A 1 91 ? -31.19417 -1.27746 11.38754 1.000 14.78745 362 LYS A C 1
ATOM 713 O O . LYS A 1 91 ? -31.58571 -0.11753 11.59211 1.000 15.42909 362 LYS A O 1
ATOM 719 N N . LEU A 1 92 ? -31.98447 -2.33778 11.45235 1.000 13.93392 363 LEU A N 1
ATOM 720 C CA . LEU A 1 92 ? -33.39758 -2.28380 11.79152 1.000 13.13018 363 LEU A CA 1
ATOM 721 C C . LEU A 1 92 ? -33.54218 -2.74499 13.23326 1.000 13.52197 363 LEU A C 1
ATOM 722 O O . LEU A 1 92 ? -33.07497 -3.84165 13.59086 1.000 14.07743 363 LEU A O 1
ATOM 727 N N . GLU A 1 93 ? -34.14674 -1.90860 14.06731 1.000 14.43621 364 GLU A N 1
ATOM 728 C CA . GLU A 1 93 ? -34.41565 -2.26682 15.45418 1.000 15.57974 364 GLU A CA 1
ATOM 729 C C . GLU A 1 93 ? -35.89948 -2.12465 15.72787 1.000 13.72156 364 GLU A C 1
ATOM 730 O O . GLU A 1 93 ? -36.55158 -1.21705 15.19955 1.000 14.40800 364 GLU A O 1
ATOM 736 N N . VAL A 1 94 ? -36.43840 -3.03611 16.54173 1.000 13.31551 365 VAL A N 1
ATOM 737 C CA . VAL A 1 94 ? -37.86854 -3.06998 16.79305 1.000 13.17276 365 VAL A CA 1
ATOM 738 C C . VAL A 1 94 ? -38.10903 -3.20450 18.29601 1.000 13.45411 365 VAL A C 1
ATOM 739 O O . VAL A 1 94 ? -37.24108 -3.65072 19.05829 1.000 14.26775 365 VAL A O 1
ATOM 743 N N . SER A 1 95 ? -39.31789 -2.83093 18.71059 1.000 13.46611 366 SER A N 1
ATOM 744 C CA . SER A 1 95 ? -39.67187 -2.85938 20.12631 1.000 13.36463 366 SER A CA 1
ATOM 745 C C . SER A 1 95 ? -41.18333 -2.94470 20.25503 1.000 12.43156 366 SER A C 1
ATOM 746 O O . SER A 1 95 ? -41.92237 -2.38387 19.43699 1.000 13.90374 366 SER A O 1
ATOM 749 N N . THR A 1 96 ? -41.64743 -3.62670 21.31026 1.000 13.57659 367 THR A N 1
ATOM 750 C CA . THR A 1 96 ? -43.06954 -3.58439 21.61500 1.000 14.70945 367 THR A CA 1
ATOM 751 C C . THR A 1 96 ? -43.43057 -2.57814 22.70643 1.000 14.47453 367 THR A C 1
ATOM 752 O O . THR A 1 96 ? -44.57388 -2.10371 22.73395 1.000 16.25088 367 THR A O 1
ATOM 756 N N . ASN A 1 97 ? -42.50030 -2.23386 23.59616 1.000 14.47794 368 ASN A N 1
ATOM 757 C CA . ASN A 1 97 ? -42.83212 -1.33565 24.69805 1.000 15.12526 368 ASN A CA 1
ATOM 758 C C . ASN A 1 97 ? -42.13846 0.01691 24.61697 1.000 14.69310 368 ASN A C 1
ATOM 759 O O . ASN A 1 97 ? -42.34992 0.84792 25.49660 1.000 15.33108 368 ASN A O 1
ATOM 764 N N . GLY A 1 98 ? -41.35166 0.27215 23.57631 1.000 15.08698 369 GLY A N 1
ATOM 765 C CA . GLY A 1 98 ? -40.64248 1.52598 23.45630 1.000 15.91283 369 GLY A CA 1
ATOM 766 C C . GLY A 1 98 ? -39.29424 1.58251 24.14464 1.000 15.84908 369 GLY A C 1
ATOM 767 O O . GLY A 1 98 ? -38.58448 2.60147 24.01001 1.000 16.50977 369 GLY A O 1
ATOM 768 N N . GLU A 1 99 ? -38.91937 0.54832 24.90488 1.000 15.51865 370 GLU A N 1
ATOM 769 C CA . GLU A 1 99 ? -37.69444 0.67210 25.69665 1.000 18.27848 370 GLU A CA 1
ATOM 770 C C . GLU A 1 99 ? -36.69685 -0.44787 25.46203 1.000 19.31270 370 GLU A C 1
ATOM 771 O O . GLU A 1 99 ? -35.48776 -0.20326 25.49709 1.000 20.46212 370 GLU A O 1
ATOM 777 N N . ASP A 1 100 ? -37.17010 -1.67330 25.29507 1.000 18.06906 371 ASP A N 1
ATOM 778 C CA . ASP A 1 100 ? -36.32577 -2.81841 24.96887 1.000 18.16616 371 ASP A CA 1
ATOM 779 C C . ASP A 1 100 ? -36.30405 -2.92571 23.45898 1.000 18.50260 371 ASP A C 1
ATOM 780 O O . ASP A 1 100 ? -37.35286 -3.13507 22.83356 1.000 20.72620 371 ASP A O 1
ATOM 785 N N . TRP A 1 101 ? -35.12276 -2.76253 22.87991 1.000 16.48008 372 TRP A N 1
ATOM 786 C CA . TRP A 1 101 ? -34.94186 -2.76965 21.43284 1.000 15.79844 372 TRP A CA 1
ATOM 787 C C . TRP A 1 101 ? -34.21623 -4.03499 20.99700 1.000 17.75474 372 TRP A C 1
ATOM 788 O O . TRP A 1 101 ? -33.28754 -4.49360 21.66961 1.000 20.44444 372 TRP A O 1
ATOM 799 N N . MET A 1 102 ? -34.65808 -4.60473 19.87688 1.000 16.57762 373 MET A N 1
ATOM 800 C CA . MET A 1 102 ? -34.08209 -5.83165 19.33365 1.000 17.82342 373 MET A CA 1
ATOM 801 C C . MET A 1 102 ? -33.67069 -5.57879 17.89905 1.000 16.98802 373 MET A C 1
ATOM 802 O O . MET A 1 102 ? -34.45458 -5.03258 17.12047 1.000 17.35618 373 MET A O 1
ATOM 807 N N . VAL A 1 103 ? -32.44865 -5.96648 17.55161 1.000 15.58249 374 VAL A N 1
ATOM 808 C CA . VAL A 1 103 ? -32.04781 -5.91585 16.15016 1.000 16.17907 374 VAL A CA 1
ATOM 809 C C . VAL A 1 103 ? -32.75903 -7.02035 15.38489 1.000 15.07711 374 VAL A C 1
ATOM 810 O O . VAL A 1 103 ? -32.89249 -8.15018 15.87108 1.000 17.49754 374 VAL A O 1
ATOM 814 N N . TYR A 1 104 ? -33.22338 -6.70556 14.19017 1.000 13.56887 375 TYR A N 1
ATOM 815 C CA . TYR A 1 104 ? -33.68553 -7.70910 13.24473 1.000 14.24627 375 TYR A CA 1
ATOM 816 C C . TYR A 1 104 ? -32.63858 -7.76730 12.14241 1.000 14.12091 375 TYR A C 1
ATOM 817 O O . TYR A 1 104 ? -32.46010 -6.79755 11.40205 1.000 13.92357 375 TYR A O 1
ATOM 826 N N . ARG A 1 105 ? -31.94343 -8.89349 12.03921 1.000 14.70178 376 ARG A N 1
ATOM 827 C CA . ARG A 1 105 ? -30.90975 -9.04004 11.02640 1.000 14.59167 376 ARG A CA 1
ATOM 828 C C . ARG A 1 105 ? -31.50943 -9.15370 9.63500 1.000 14.21717 376 ARG A C 1
ATOM 8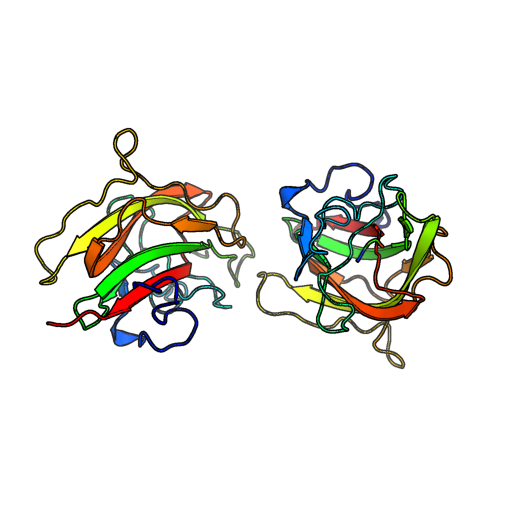29 O O . ARG A 1 105 ? -32.56373 -9.76619 9.43597 1.000 15.22651 376 ARG A O 1
ATOM 837 N N . HIS A 1 106 ? -30.82126 -8.55978 8.66195 1.000 14.95190 377 HIS A N 1
ATOM 838 C CA . HIS A 1 106 ? -31.18645 -8.81817 7.27744 1.000 16.10154 377 HIS A CA 1
ATOM 839 C C . HIS A 1 106 ? -31.29595 -10.31497 6.97899 1.000 16.07071 377 HIS A C 1
ATOM 840 O O . HIS A 1 106 ? -32.24467 -10.75810 6.32073 1.000 16.11664 377 HIS A O 1
ATOM 847 N N . GLY A 1 107 ? -30.34529 -11.10464 7.46089 1.000 16.86965 378 GLY A N 1
ATOM 848 C CA . GLY A 1 107 ? -30.41880 -12.53869 7.28872 1.000 17.57885 378 GLY A CA 1
ATOM 849 C C . GLY A 1 107 ? -29.30312 -13.18784 8.05749 1.000 19.37923 378 GLY A C 1
ATOM 850 O O . GLY A 1 107 ? -28.61528 -12.54255 8.85396 1.000 19.18454 378 GLY A O 1
ATOM 851 N N . LYS A 1 108 ? -29.12625 -14.48391 7.79237 1.000 21.03405 379 LYS A N 1
ATOM 852 C CA . LYS A 1 108 ? -28.08483 -15.23344 8.47909 1.000 23.79260 379 LYS A CA 1
ATOM 853 C C . LYS A 1 108 ? -26.71054 -14.60630 8.28255 1.000 24.47092 379 LYS A C 1
ATOM 854 O O . LYS A 1 108 ? -25.93530 -14.48846 9.23602 1.000 25.38051 379 LYS A O 1
ATOM 857 N N . ASN A 1 109 ? -26.38810 -14.19203 7.05583 1.000 24.03117 380 ASN A N 1
ATOM 858 C CA . ASN A 1 109 ? -25.02522 -13.78505 6.74587 1.000 24.59615 380 ASN A CA 1
ATOM 859 C C . ASN A 1 109 ? -24.76896 -12.29726 6.93900 1.000 23.25419 380 ASN A C 1
ATOM 860 O O . ASN A 1 109 ? -23.60831 -11.90936 7.10081 1.000 26.07323 380 ASN A O 1
ATOM 865 N N . HIS A 1 110 ? -25.80819 -11.46089 6.95090 1.000 19.52278 381 HIS A N 1
ATOM 866 C CA . HIS A 1 110 ? -25.62184 -10.01699 7.09975 1.000 18.49385 381 HIS A CA 1
ATOM 867 C C . HIS A 1 110 ? -26.61139 -9.42880 8.08798 1.000 16.08482 381 HIS A C 1
ATOM 868 O O . HIS A 1 110 ? -27.81775 -9.65720 7.98284 1.000 18.96201 381 HIS A O 1
ATOM 875 N N . LYS A 1 111 ? -26.10101 -8.61520 9.01294 1.000 16.65887 382 LYS A N 1
ATOM 876 C CA . LYS A 1 111 ? -26.97055 -7.91121 9.94394 1.000 17.31620 382 LYS A CA 1
ATOM 877 C C . LYS A 1 111 ? -27.64310 -6.71103 9.28526 1.000 15.89131 382 LYS A C 1
ATOM 878 O O . LYS A 1 111 ? -28.85862 -6.53636 9.40178 1.000 16.07677 382 LYS A O 1
ATOM 884 N N . VAL A 1 112 ? -26.87617 -5.88651 8.56385 1.000 17.17384 383 VAL A N 1
ATOM 885 C CA . VAL A 1 112 ? -27.42737 -4.64273 8.03335 1.000 18.00123 383 VAL A CA 1
ATOM 886 C C . VAL A 1 112 ? -28.19820 -4.89433 6.74405 1.000 16.79004 383 VAL A C 1
ATOM 887 O O . VAL A 1 112 ? -27.96098 -5.85946 6.01259 1.000 17.48613 383 VAL A O 1
ATOM 891 N N . PHE A 1 113 ? -29.12159 -3.97628 6.46139 1.000 16.53122 384 PHE A N 1
ATOM 892 C CA . PHE A 1 113 ? -29.82633 -3.88277 5.18704 1.000 15.50750 384 PHE A CA 1
ATOM 893 C C . PHE A 1 113 ? -29.09761 -2.93252 4.24617 1.000 15.16933 384 PHE A C 1
ATOM 894 O O . PHE A 1 113 ? -28.65652 -1.85344 4.65832 1.000 16.22695 384 PHE A O 1
ATOM 902 N N . GLN A 1 114 ? -28.98699 -3.32994 2.98164 1.000 15.99672 385 GLN A N 1
ATOM 903 C CA . GLN A 1 114 ? -28.51478 -2.42041 1.93881 1.000 16.31271 385 GLN A CA 1
ATOM 904 C C . GLN A 1 114 ? -29.64949 -1.50489 1.50618 1.000 16.39656 385 GLN A C 1
ATOM 905 O O . GLN A 1 114 ? -30.77125 -1.95464 1.26019 1.000 17.19358 385 GLN A O 1
ATOM 911 N N . ALA A 1 115 ? -29.35462 -0.20091 1.40706 1.000 15.51311 386 ALA A N 1
ATOM 912 C CA . ALA A 1 115 ? -30.37928 0.80014 1.14873 1.000 15.80006 386 ALA A CA 1
ATOM 913 C C . ALA A 1 115 ? -30.11063 1.50342 -0.18896 1.000 16.14913 386 ALA A C 1
ATOM 914 O O . ALA A 1 115 ? -30.13250 0.85804 -1.23475 1.000 16.61161 386 ALA A O 1
ATOM 916 N N . ASN A 1 116 ? -29.89144 2.81017 -0.18119 1.000 15.35166 387 ASN A N 1
ATOM 917 C CA . ASN A 1 116 ? -29.91368 3.57943 -1.41322 1.000 14.93841 387 ASN A CA 1
ATOM 918 C C . ASN A 1 116 ? -28.53121 3.72275 -2.02664 1.000 15.00282 387 ASN A C 1
ATOM 919 O O . ASN A 1 116 ? -27.49771 3.54165 -1.38817 1.000 15.79673 387 ASN A O 1
ATOM 924 N N . ASN A 1 117 ? -28.53907 4.08334 -3.31365 1.000 15.24366 388 ASN A N 1
ATOM 925 C CA . ASN A 1 117 ? -27.33062 4.33827 -4.09046 1.000 17.16387 388 ASN A CA 1
ATOM 926 C C . ASN A 1 117 ? -27.41910 5.66433 -4.82974 1.000 17.15527 388 ASN A C 1
ATOM 927 O O . ASN A 1 117 ? -26.55363 5.96550 -5.66191 1.000 18.27824 388 ASN A O 1
ATOM 932 N N . ASP A 1 118 ? -28.44615 6.44568 -4.53226 1.000 16.86157 389 ASP A N 1
ATOM 933 C CA . ASP A 1 118 ? -28.63945 7.79031 -5.06023 1.000 16.87024 389 ASP A CA 1
ATOM 934 C C . ASP A 1 118 ? -29.69326 8.43975 -4.17966 1.000 15.93651 389 ASP A C 1
ATOM 935 O O . ASP A 1 118 ? -30.24903 7.80308 -3.27958 1.000 16.12158 389 ASP A O 1
ATOM 940 N N . ALA A 1 119 ? -29.96416 9.71454 -4.43250 1.000 15.73478 390 ALA A N 1
ATOM 941 C CA . ALA A 1 119 ? -30.76600 10.47297 -3.48897 1.000 15.71236 390 ALA A CA 1
ATOM 942 C C . ALA A 1 119 ? -32.26124 10.30290 -3.67041 1.000 14.70374 390 ALA A C 1
ATOM 943 O O . ALA A 1 119 ? -33.00234 10.69871 -2.77462 1.000 16.32552 390 ALA A O 1
ATOM 945 N N . THR A 1 120 ? -32.74589 9.77732 -4.81344 1.000 14.37187 391 THR A N 1
ATOM 946 C CA . THR A 1 120 ? -34.18865 9.77738 -5.04422 1.000 16.60935 391 THR A CA 1
ATOM 947 C C . THR A 1 120 ? -34.82828 8.44706 -5.39999 1.000 16.32363 391 THR A C 1
ATOM 948 O O . THR A 1 120 ? -36.04590 8.33626 -5.25101 1.000 17.53328 391 THR A O 1
ATOM 952 N N . GLU A 1 121 ? -34.09269 7.46514 -5.90331 1.000 15.92300 392 GLU A N 1
ATOM 953 C CA . GLU A 1 121 ? -34.73899 6.19872 -6.23519 1.000 16.72767 392 GLU A CA 1
ATOM 954 C C . GLU A 1 121 ? -35.19600 5.46733 -4.97361 1.000 16.34781 392 GLU A C 1
ATOM 955 O O . GLU A 1 121 ? -34.49581 5.45130 -3.96113 1.000 17.08925 392 GLU A O 1
ATOM 961 N N . VAL A 1 122 ? -36.37503 4.86675 -5.04314 1.000 14.95586 393 VAL A N 1
ATOM 962 C CA . VAL A 1 122 ? -36.88200 4.06592 -3.92486 1.000 14.98909 393 VAL A CA 1
ATOM 963 C C . VAL A 1 122 ? -36.20763 2.69765 -3.94169 1.000 14.30361 393 VAL A C 1
ATOM 964 O O . VAL A 1 122 ? -36.16959 2.02830 -4.97841 1.000 15.95248 393 VAL A O 1
ATOM 968 N N . VAL A 1 123 ? -35.69392 2.26086 -2.79555 1.000 13.86934 394 VAL A N 1
ATOM 969 C CA . VAL A 1 123 ? -35.19664 0.88603 -2.63581 1.000 14.65598 394 VAL A CA 1
ATOM 970 C C . VAL A 1 123 ? -36.05966 0.17493 -1.60379 1.000 14.24248 394 VAL A C 1
ATOM 971 O O . VAL A 1 123 ? -36.18492 0.63642 -0.46176 1.000 14.27630 394 VAL A O 1
ATOM 975 N N . LEU A 1 124 ? -36.62696 -0.95262 -2.00324 1.000 14.67232 395 LEU A N 1
ATOM 976 C CA . LEU A 1 124 ? -37.48184 -1.76857 -1.15206 1.000 14.25944 395 LEU A CA 1
ATOM 977 C C . LEU A 1 124 ? -36.70512 -2.97542 -0.65160 1.000 14.44730 395 LEU A C 1
ATOM 978 O O . LEU A 1 124 ? -36.09510 -3.70092 -1.45228 1.000 16.66052 395 LEU A O 1
ATOM 983 N N . ASN A 1 125 ? -36.76372 -3.21606 0.65582 1.000 13.44813 396 ASN A N 1
ATOM 984 C CA . ASN A 1 125 ? -36.31437 -4.47773 1.23757 1.000 14.51260 396 ASN A CA 1
ATOM 985 C C . ASN A 1 125 ? -37.52051 -5.19393 1.83298 1.000 14.27943 396 ASN A C 1
ATOM 986 O O . ASN A 1 125 ? -38.12786 -4.70162 2.79432 1.000 14.32160 396 ASN A O 1
ATOM 991 N N . LYS A 1 126 ? -37.84710 -6.36213 1.27406 1.000 15.04077 397 LYS A N 1
ATOM 992 C CA . LYS A 1 126 ? -38.87075 -7.23551 1.83971 1.000 15.48833 397 LYS A CA 1
ATOM 993 C C . LYS A 1 126 ? -38.20449 -8.09708 2.90204 1.000 15.17764 397 LYS A C 1
ATOM 994 O O . LYS A 1 126 ? -37.18455 -8.73086 2.62586 1.000 15.89133 397 LYS A O 1
ATOM 1000 N N . LEU A 1 127 ? -38.71947 -8.05456 4.13320 1.000 14.69353 398 LEU A N 1
ATOM 1001 C CA . LEU A 1 127 ? -38.11621 -8.86163 5.20028 1.000 14.75813 398 LEU A CA 1
ATOM 1002 C C . LEU A 1 127 ? -38.19932 -10.34674 4.86033 1.000 15.05041 398 LEU A C 1
ATOM 1003 O O . LEU A 1 127 ? -39.21657 -10.82370 4.35985 1.000 16.55521 398 LEU A O 1
ATOM 1008 N N . HIS A 1 128 ? -37.11893 -11.07427 5.12578 1.000 15.18376 399 HIS A N 1
ATOM 1009 C CA . HIS A 1 128 ? -37.14273 -12.50167 4.80002 1.000 15.83015 399 HIS A CA 1
ATOM 1010 C C . HIS A 1 128 ? -38.23160 -13.23248 5.58047 1.000 14.92364 399 HIS A C 1
ATOM 1011 O O . HIS A 1 128 ? -38.81288 -14.19463 5.06278 1.000 16.05374 399 HIS A O 1
ATOM 1018 N N . ALA A 1 129 ? -38.53541 -12.78202 6.80626 1.000 14.38567 400 ALA A N 1
ATOM 1019 C CA . ALA A 1 129 ? -39.60306 -13.31319 7.61915 1.000 15.87371 400 ALA A CA 1
ATOM 1020 C C . ALA A 1 129 ? -40.33964 -12.11011 8.19780 1.000 16.17059 400 ALA A C 1
ATOM 1021 O O . ALA A 1 129 ? -39.69307 -11.16377 8.69214 1.000 16.43611 400 ALA A O 1
ATOM 1023 N N . PRO A 1 130 ? -41.66769 -12.10751 8.18145 1.000 15.88367 401 PRO A N 1
ATOM 1024 C CA . PRO A 1 130 ? -42.39555 -11.01180 8.84249 1.000 15.61811 401 PRO A CA 1
ATOM 1025 C C . PRO A 1 130 ? -42.08245 -10.99848 10.32500 1.000 14.60155 401 PRO A C 1
ATOM 1026 O O . PRO A 1 130 ? -41.74011 -12.02571 10.92396 1.000 15.88809 401 PRO A O 1
ATOM 1030 N N . LEU A 1 131 ? -42.22565 -9.82684 10.92114 1.000 14.16692 402 LEU A N 1
ATOM 1031 C CA . LEU A 1 131 ? -41.98175 -9.69846 12.34270 1.000 14.38800 402 LEU A CA 1
ATOM 1032 C C . LEU A 1 131 ? -43.12721 -8.96013 13.01353 1.000 13.88839 402 LEU A C 1
ATOM 1033 O O . LEU A 1 131 ? -43.92454 -8.27931 12.36815 1.000 15.13414 402 LEU A O 1
ATOM 1038 N N . LEU A 1 132 ? -43.19656 -9.11153 14.32666 1.000 14.12153 403 LEU A N 1
ATOM 1039 C CA . LEU A 1 132 ? -44.20286 -8.44752 15.14325 1.000 14.36800 403 LEU A CA 1
ATOM 1040 C C . LEU A 1 132 ? -43.57491 -7.27012 15.87831 1.000 14.84205 403 LEU A C 1
ATOM 1041 O O . LEU A 1 132 ? -42.54338 -7.43741 16.52892 1.000 16.37523 403 LEU A O 1
ATOM 1046 N N . THR A 1 133 ? -44.16159 -6.07396 15.74588 1.000 12.90716 404 THR A N 1
ATOM 1047 C CA . THR A 1 133 ? -43.62844 -4.93907 16.49436 1.000 13.75311 404 THR A CA 1
ATOM 1048 C C . THR A 1 133 ? -44.70589 -3.88131 16.68477 1.000 13.59821 404 THR A C 1
ATOM 1049 O O . THR A 1 133 ? -45.75406 -3.89606 16.04181 1.000 16.04623 404 THR A O 1
ATOM 1053 N N . ARG A 1 134 ? -44.41874 -2.93755 17.57602 1.000 13.04928 405 ARG A N 1
ATOM 1054 C CA . ARG A 1 134 ? -45.15480 -1.68310 17.60612 1.000 13.72654 405 ARG A CA 1
ATOM 1055 C C . ARG A 1 134 ? -44.30098 -0.51172 17.14364 1.000 14.09976 405 ARG A C 1
ATOM 1056 O O . ARG A 1 134 ? -44.80463 0.37732 16.44519 1.000 14.91015 405 ARG A O 1
ATOM 1064 N N . PHE A 1 135 ? -43.01606 -0.49904 17.49000 1.000 13.82313 406 PHE A N 1
ATOM 1065 C CA . PHE A 1 135 ? -42.11284 0.60997 17.18053 1.000 13.58151 406 PHE A CA 1
ATOM 1066 C C . PHE A 1 135 ? -41.02824 0.13984 16.22774 1.000 13.79384 406 PHE A C 1
ATOM 1067 O O . PHE A 1 135 ? -40.55953 -1.00156 16.32363 1.000 14.28291 406 PHE A O 1
ATOM 1075 N N . VAL A 1 136 ? -40.62863 1.03111 15.31805 1.000 13.76549 407 VAL A N 1
ATOM 1076 C CA . VAL A 1 136 ? -39.56988 0.74934 14.35408 1.000 14.51731 407 VAL A CA 1
ATOM 1077 C C . VAL A 1 136 ? -38.52052 1.84426 14.46929 1.000 14.58250 407 VAL A C 1
ATOM 1078 O O . VAL A 1 136 ? -38.85627 3.03786 14.47872 1.000 15.53662 407 VAL A O 1
ATOM 1082 N N . ARG A 1 137 ? -37.25522 1.44267 14.53027 1.000 14.52141 408 ARG A N 1
ATOM 1083 C CA . ARG A 1 137 ? -36.12478 2.35552 14.45087 1.000 16.48181 408 ARG A CA 1
ATOM 1084 C C . ARG A 1 137 ? -35.27935 1.98329 13.24833 1.000 16.91080 408 ARG A C 1
ATOM 1085 O O . ARG A 1 137 ? -34.90103 0.81306 13.08002 1.000 18.15633 408 ARG A O 1
ATOM 1093 N N . ILE A 1 138 ? -34.96582 2.98287 12.42792 1.000 16.57795 409 ILE A N 1
ATOM 1094 C CA . ILE A 1 138 ? -33.97612 2.84888 11.36467 1.000 16.61934 409 ILE A CA 1
ATOM 1095 C C . ILE A 1 138 ? -32.69777 3.52544 11.83454 1.000 15.87382 409 ILE A C 1
ATOM 1096 O O . ILE A 1 138 ? -32.69006 4.73709 12.08949 1.000 16.41429 409 ILE A O 1
ATOM 1101 N N . ARG A 1 139 ? -31.61514 2.76952 11.91540 1.000 16.04161 410 ARG A N 1
ATOM 1102 C CA . ARG A 1 139 ? -30.32173 3.24288 12.40043 1.000 17.83859 410 ARG A CA 1
ATOM 1103 C C . ARG A 1 139 ? -29.32193 3.25750 11.25415 1.000 16.93162 410 ARG A C 1
ATOM 1104 O O . ARG A 1 139 ? -28.71978 2.21980 10.94601 1.000 16.60050 410 ARG A O 1
ATOM 1112 N N . PRO A 1 140 ? -29.11258 4.38877 10.57932 1.000 16.24375 411 PRO A N 1
ATOM 1113 C CA . PRO A 1 140 ? -28.14638 4.40329 9.46674 1.000 16.90212 411 PRO A CA 1
ATOM 1114 C C . PRO A 1 140 ? -26.74836 3.98803 9.91524 1.000 16.63495 411 PRO A C 1
ATOM 1115 O O . PRO A 1 140 ? -26.25898 4.41149 10.96505 1.000 17.94061 411 PRO A O 1
ATOM 1119 N N . GLN A 1 141 ? -26.08570 3.17371 9.08786 1.000 16.29047 412 GLN A N 1
ATOM 1120 C CA . GLN A 1 141 ? -24.72776 2.71145 9.34104 1.000 17.83843 412 GLN A CA 1
ATOM 1121 C C . GLN A 1 141 ? -23.69812 3.28624 8.38515 1.000 18.61936 412 GLN A C 1
ATOM 1122 O O . GLN A 1 141 ? -22.56339 3.55280 8.79647 1.000 19.60359 412 GLN A O 1
ATOM 1128 N N . THR A 1 142 ? -24.06045 3.46610 7.11233 1.000 16.82292 413 THR A N 1
ATOM 1129 C CA . THR A 1 142 ? -23.19243 4.11576 6.14126 1.000 17.79256 413 THR A CA 1
ATOM 1130 C C . THR A 1 142 ? -24.06380 5.00245 5.26274 1.000 17.28505 413 THR A C 1
ATOM 1131 O O . THR A 1 142 ? -25.27436 4.79833 5.15798 1.000 16.85001 413 THR A O 1
ATOM 1135 N N . TRP A 1 143 ? -23.44426 5.99356 4.62140 1.000 17.86146 414 TRP A N 1
ATOM 1136 C CA . TRP A 1 143 ? -24.20147 7.00663 3.89913 1.000 17.38918 414 TRP A CA 1
ATOM 1137 C C . TRP A 1 143 ? -23.27108 7.69146 2.91311 1.000 17.67910 414 TRP A C 1
ATOM 1138 O O . TRP A 1 143 ? -22.04783 7.57964 3.00545 1.000 19.11649 414 TRP A O 1
ATOM 1149 N N . HIS A 1 144 ? -23.86370 8.38875 1.95711 1.000 18.22217 415 HIS A N 1
ATOM 1150 C CA . HIS A 1 144 ? -23.11265 9.17726 0.99460 1.000 20.62660 415 HIS A CA 1
ATOM 1151 C C . HIS A 1 144 ? -23.41053 10.65219 1.23660 1.000 20.42811 415 HIS A C 1
ATOM 1152 O O . HIS A 1 144 ? -24.57673 11.05796 1.22717 1.000 20.38010 415 HIS A O 1
ATOM 1159 N N . SER A 1 145 ? -22.35570 11.42637 1.50335 1.000 20.45566 416 SER A N 1
ATOM 1160 C CA . SER A 1 145 ? -22.40294 12.86523 1.79679 1.000 21.27462 416 SER A CA 1
ATOM 1161 C C . SER A 1 145 ? -22.95644 13.20315 3.17604 1.000 21.37510 416 SER A C 1
ATOM 1162 O O . SER A 1 145 ? -22.48443 14.13996 3.82507 1.000 23.54846 416 SER A O 1
ATOM 1165 N N . GLY A 1 146 ? -23.93411 12.44742 3.64043 1.000 20.07124 417 GLY A N 1
ATOM 1166 C CA . GLY A 1 146 ? -24.53102 12.69453 4.93448 1.000 19.13874 417 GLY A CA 1
ATOM 1167 C C . GLY A 1 146 ? -25.78520 11.85172 5.05780 1.000 17.51096 417 GLY A C 1
ATOM 1168 O O . GLY A 1 146 ? -26.27292 11.32184 4.05434 1.000 18.04685 417 GLY A O 1
ATOM 1169 N N . ILE A 1 147 ? -26.32275 11.70707 6.26351 1.000 16.84793 418 ILE A N 1
ATOM 1170 C CA . ILE A 1 147 ? -27.57297 10.98820 6.45403 1.000 16.88255 418 ILE A CA 1
ATOM 1171 C C . ILE A 1 147 ? -28.74285 11.86365 6.02653 1.000 17.47311 418 ILE A C 1
ATOM 1172 O O . ILE A 1 147 ? -28.92470 12.97439 6.54461 1.000 18.17713 418 ILE A O 1
ATOM 1177 N N . ALA A 1 148 ? -29.54671 11.36212 5.09156 1.000 16.34326 419 ALA A N 1
ATOM 1178 C CA . ALA A 1 148 ? -30.89103 11.87521 4.86914 1.000 15.61817 419 ALA A CA 1
ATOM 1179 C C . ALA A 1 148 ? -31.78434 10.69227 4.55163 1.000 15.47025 419 ALA A C 1
ATOM 1180 O O . ALA A 1 148 ? -31.37529 9.78145 3.81589 1.000 16.35278 419 ALA A O 1
ATOM 1182 N N . LEU A 1 149 ? -33.01956 10.72320 5.05491 1.000 16.04188 420 LEU A N 1
ATOM 1183 C CA . LEU A 1 149 ? -33.91217 9.58727 4.91506 1.000 16.01570 420 LEU A CA 1
ATOM 1184 C C . LEU A 1 149 ? -35.35257 10.00822 4.66960 1.000 14.49400 420 LEU A C 1
ATOM 1185 O O . LEU A 1 149 ? -35.87046 10.91395 5.34045 1.000 14.53029 420 LEU A O 1
ATOM 1190 N N . ARG A 1 150 ? -35.98543 9.34471 3.70408 1.000 13.42926 421 ARG A N 1
ATOM 1191 C CA . ARG A 1 150 ? -37.42851 9.26001 3.57426 1.000 13.23353 421 ARG A CA 1
ATOM 1192 C C . ARG A 1 150 ? -37.77298 7.76962 3.56259 1.000 13.35083 421 ARG A C 1
ATOM 1193 O O . ARG A 1 150 ? -36.96764 6.94290 3.11698 1.000 14.10824 421 ARG A O 1
ATOM 1201 N N . LEU A 1 151 ? -38.97383 7.44056 4.03552 1.000 13.22600 422 LEU A N 1
ATOM 1202 C CA . LEU A 1 151 ? -39.28334 6.07940 4.48579 1.000 14.73843 422 LEU A CA 1
ATOM 1203 C C . LEU A 1 151 ? -40.72549 5.70451 4.18731 1.000 13.22069 422 LEU A C 1
ATOM 1204 O O . LEU A 1 151 ? -41.62703 6.53446 4.32131 1.000 13.43508 422 LEU A O 1
ATOM 1209 N N . GLU A 1 152 ? -40.95701 4.40505 3.87773 1.000 13.09697 423 GLU A N 1
ATOM 1210 C CA . GLU A 1 152 ? -42.28584 3.81904 3.96633 1.000 13.15004 423 GLU A CA 1
ATOM 1211 C C . GLU A 1 152 ? -42.15074 2.48247 4.67689 1.000 13.68625 423 GLU A C 1
ATOM 1212 O O . GLU A 1 152 ? -41.13461 1.79151 4.52142 1.000 14.40096 423 GLU A O 1
ATOM 1218 N N . LEU A 1 153 ? -43.15186 2.14507 5.48561 1.000 13.24835 424 LEU A N 1
ATOM 1219 C CA . LEU A 1 153 ? -43.22183 0.85013 6.13777 1.000 13.49942 424 LEU A CA 1
ATOM 1220 C C . LEU A 1 153 ? -44.42502 0.09448 5.59049 1.000 13.39303 424 LEU A C 1
ATOM 1221 O O . LEU A 1 153 ? -45.45306 0.68944 5.26204 1.000 14.52612 424 LEU A O 1
ATOM 1226 N N . PHE A 1 154 ? -44.29268 -1.23361 5.48059 1.000 13.76519 425 PHE A N 1
ATOM 1227 C CA . PHE A 1 154 ? -45.34945 -2.06209 4.90909 1.000 13.88563 425 PHE A CA 1
ATOM 1228 C C . PHE A 1 154 ? -45.72414 -3.15195 5.89472 1.000 14.07945 425 PHE A C 1
ATOM 1229 O O . PHE A 1 154 ? -44.84874 -3.75357 6.52003 1.000 15.04054 425 PHE A O 1
ATOM 1237 N N . GLY A 1 155 ? -47.01356 -3.43801 5.99031 1.000 14.81661 426 GLY A N 1
ATOM 1238 C CA . GLY A 1 155 ? -47.45213 -4.48623 6.90274 1.000 15.88410 426 GLY A CA 1
ATOM 1239 C C . GLY A 1 155 ? -48.91806 -4.30856 7.25726 1.000 16.85432 426 GLY A C 1
ATOM 1240 O O . GLY A 1 155 ? -49.65009 -3.58748 6.58110 1.000 19.36075 426 GLY A O 1
ATOM 1241 N N . CYS A 1 156 ? -49.32211 -4.96356 8.34283 1.000 16.91117 427 CYS A N 1
ATOM 1242 C CA . CYS A 1 156 ? -50.73058 -4.98295 8.69263 1.000 18.94569 427 CYS A CA 1
ATOM 1243 C C . CYS A 1 156 ? -50.86880 -5.19960 10.18999 1.000 17.60594 427 CYS A C 1
ATOM 1244 O O . CYS A 1 156 ? -50.09870 -5.95329 10.78944 1.000 17.14013 427 CYS A O 1
ATOM 1247 N N . ARG A 1 157 ? -51.87327 -4.56229 10.77297 1.000 19.52814 428 ARG A N 1
ATOM 1248 C CA . ARG A 1 157 ? -52.24606 -4.85710 12.14655 1.000 21.76562 428 ARG A CA 1
ATOM 1249 C C . ARG A 1 157 ? -52.65146 -6.31990 12.26232 1.000 22.05517 428 ARG A C 1
ATOM 1250 O O . ARG A 1 157 ? -53.20607 -6.91072 11.33267 1.000 21.72257 428 ARG A O 1
ATOM 1258 N N . VAL A 1 158 ? -52.38020 -6.90918 13.42422 1.000 23.46394 429 VAL A N 1
ATOM 1259 C CA . VAL A 1 158 ? -52.79181 -8.28119 13.68608 1.000 26.03138 429 VAL A CA 1
ATOM 1260 C C . VAL A 1 158 ? -53.81111 -8.30948 14.81693 1.000 29.14802 429 VAL A C 1
ATOM 1261 O O . VAL A 1 158 ? -53.92102 -7.38346 15.62379 1.000 29.82053 429 VAL A O 1
ATOM 1265 N N . THR A 1 159 ? -54.57669 -9.38913 14.85287 1.000 30.87106 430 THR A N 1
ATOM 1266 C CA . THR A 1 159 ? -55.54339 -9.59236 15.91648 1.000 32.95685 430 THR A CA 1
ATOM 1267 C C . THR A 1 159 ? -55.53362 -11.05972 16.31275 1.000 34.92904 430 THR A C 1
ATOM 1268 O O . THR A 1 159 ? -54.92153 -11.89954 15.64653 1.000 34.00379 430 THR A O 1
ATOM 1272 N N . SER A 1 160 ? -56.23870 -11.32397 17.41371 1.000 37.89222 431 SER A N 1
ATOM 1273 C CA . SER A 1 160 ? -56.48567 -12.61721 18.06208 1.000 40.85895 431 SER A CA 1
ATOM 1274 C C . SER A 1 160 ? -55.49259 -12.89340 19.18207 1.000 41.41703 431 SER A C 1
ATOM 1275 O O . SER A 1 160 ? -55.48793 -12.17563 20.18436 1.000 42.01451 431 SER A O 1
ATOM 1278 N N . MET B 1 3 ? -28.01566 32.48825 39.35340 1.000 51.59792 274 MET B N 1
ATOM 1279 C CA . MET B 1 3 ? -26.87743 31.61015 39.10019 1.000 51.00730 274 MET B CA 1
ATOM 1280 C C . MET B 1 3 ? -27.32435 30.15503 38.89414 1.000 48.32683 274 MET B C 1
ATOM 1281 O O . MET B 1 3 ? -26.49357 29.25888 38.72354 1.000 48.32960 274 MET B O 1
ATOM 1286 N N . PHE B 1 4 ? -28.63861 29.93088 38.87580 1.000 45.19911 275 PHE B N 1
ATOM 1287 C CA . PHE B 1 4 ? -29.20562 28.61443 39.16967 1.000 42.65741 275 PHE B CA 1
ATOM 1288 C C . PHE B 1 4 ? -29.33472 27.77085 37.90331 1.000 42.03884 275 PHE B C 1
ATOM 1289 O O . PHE B 1 4 ? -30.14704 28.06761 37.02123 1.000 41.92633 275 PHE B O 1
ATOM 1297 N N . GLN B 1 5 ? -28.54716 26.70315 37.82740 1.000 40.84511 276 GLN B N 1
ATOM 1298 C CA . GLN B 1 5 ? -28.61289 25.75387 36.72059 1.000 40.85528 276 GLN B CA 1
ATOM 1299 C C . GLN B 1 5 ? -29.18827 24.45889 37.28831 1.000 38.03628 276 GLN B C 1
ATOM 1300 O O . GLN B 1 5 ? -28.47709 23.48911 37.56103 1.000 38.97211 276 GLN B O 1
ATOM 1306 N N . CYS B 1 6 ? -30.50472 24.45948 37.47613 1.000 33.56539 277 CYS B N 1
ATOM 1307 C CA . CYS B 1 6 ? -31.20473 23.43504 38.23978 1.000 29.75571 277 CYS B CA 1
ATOM 1308 C C . CYS B 1 6 ? -32.19045 22.68009 37.35993 1.000 25.85692 277 CYS B C 1
ATOM 1309 O O . CYS B 1 6 ? -33.28829 22.30627 37.78084 1.000 24.14249 277 CYS B O 1
ATOM 1312 N N . ASN B 1 7 ? -31.78311 22.43104 36.12353 1.000 25.05367 278 ASN B N 1
ATOM 1313 C CA . ASN B 1 7 ? -32.57439 21.68577 35.15558 1.000 25.23778 278 ASN B CA 1
ATOM 1314 C C . ASN B 1 7 ? -32.09719 20.24081 35.02283 1.000 24.72753 278 ASN B C 1
ATOM 1315 O O . ASN B 1 7 ? -32.31141 19.60519 33.98646 1.000 27.66905 278 ASN B O 1
ATOM 1320 N N . VAL B 1 8 ? -31.45911 19.71186 36.06114 1.000 22.38978 279 VAL B N 1
ATOM 1321 C CA . VAL B 1 8 ? -30.79546 18.40821 36.04600 1.000 22.04216 279 VAL B CA 1
ATOM 1322 C C . VAL B 1 8 ? -31.74138 17.36442 36.63309 1.000 18.95153 279 VAL B C 1
ATOM 1323 O O . VAL B 1 8 ? -32.43586 17.64687 37.61749 1.000 17.63125 279 VAL B O 1
ATOM 1327 N N . PRO B 1 9 ? -31.79209 16.15077 36.07998 1.000 17.68150 280 PRO B N 1
ATOM 1328 C CA . PRO B 1 9 ? -32.63649 15.11033 36.68398 1.000 17.70824 280 PRO B CA 1
ATOM 1329 C C . PRO B 1 9 ? -32.18506 14.77227 38.09770 1.000 17.47730 280 PRO B C 1
ATOM 1330 O O . PRO B 1 9 ? -30.98814 14.70996 38.39131 1.000 18.33920 280 PRO B O 1
ATOM 1334 N N . LEU B 1 10 ? -33.16473 14.54555 38.97215 1.000 15.76212 281 LEU B N 1
ATOM 1335 C CA . LEU B 1 10 ? -32.88702 14.28706 40.38027 1.000 15.85348 281 LEU B CA 1
ATOM 1336 C C . LEU B 1 10 ? -32.62017 12.81910 40.68713 1.000 16.65957 281 LEU B C 1
ATOM 1337 O O . LEU B 1 10 ? -32.15180 12.52153 41.78526 1.000 18.09740 281 LEU B O 1
ATOM 1342 N N . GLY B 1 11 ? -32.87228 11.88961 39.74948 1.000 16.50013 282 GLY B N 1
ATOM 1343 C CA . GLY B 1 11 ? -32.43228 10.53101 39.96946 1.000 17.32630 282 GLY B CA 1
ATOM 1344 C C . GLY B 1 11 ? -33.42542 9.41098 39.74852 1.000 16.72211 282 GLY B C 1
ATOM 1345 O O . GLY B 1 11 ? -33.10995 8.27908 40.13111 1.000 18.16618 282 GLY B O 1
ATOM 1346 N N . MET B 1 12 ? -34.60996 9.65869 39.17617 1.000 16.51929 283 MET B N 1
ATOM 1347 C CA . MET B 1 12 ? -35.50217 8.53392 38.86111 1.000 16.35780 283 MET B CA 1
ATOM 1348 C C . MET B 1 12 ? -34.86692 7.59888 37.83318 1.000 17.04201 283 MET B C 1
ATOM 1349 O O . MET B 1 12 ? -34.68141 6.39963 38.08519 1.000 18.18927 283 MET B O 1
ATOM 1354 N N . GLU B 1 13 ? -34.51388 8.12893 36.66465 1.000 17.30523 284 GLU B N 1
ATOM 1355 C CA . GLU B 1 13 ? -33.92708 7.27345 35.64084 1.000 18.97442 284 GLU B CA 1
ATOM 1356 C C . GLU B 1 13 ? -32.56704 6.72282 36.06178 1.000 20.29586 284 GLU B C 1
ATOM 1357 O O . GLU B 1 13 ? -32.25195 5.56367 35.77289 1.000 22.07258 284 GLU B O 1
ATOM 1363 N N . SER B 1 14 ? -31.75771 7.52225 36.76560 1.000 20.53842 285 SER B N 1
ATOM 1364 C CA . SER B 1 14 ? -30.38513 7.13626 37.08023 1.000 21.56355 285 SER B CA 1
ATOM 1365 C C . SER B 1 14 ? -30.27385 6.17217 38.26060 1.000 22.71586 285 SER B C 1
ATOM 1366 O O . SER B 1 14 ? -29.25991 5.46865 38.36981 1.000 24.27102 285 SER B O 1
ATOM 1369 N N . GLY B 1 15 ? -31.26896 6.14147 39.15162 1.000 21.64826 286 GLY B N 1
ATOM 1370 C CA . GLY B 1 15 ? -31.20361 5.36034 40.36834 1.000 21.49361 286 GLY B CA 1
ATOM 1371 C C . GLY B 1 15 ? -30.67253 6.11677 41.56491 1.000 22.16648 286 GLY B C 1
ATOM 1372 O O . GLY B 1 15 ? -30.61800 5.54737 42.66705 1.000 23.15364 286 GLY B O 1
ATOM 1373 N N . ARG B 1 16 ? -30.27742 7.38220 41.38897 1.000 22.24745 287 ARG B N 1
ATOM 1374 C CA . ARG B 1 16 ? -29.85166 8.18139 42.53457 1.000 22.57892 287 ARG B CA 1
ATOM 1375 C C . ARG B 1 16 ? -30.98410 8.35469 43.54060 1.000 22.76123 287 ARG B C 1
ATOM 1376 O O . ARG B 1 16 ? -30.73256 8.46142 44.74936 1.000 24.22090 287 ARG B O 1
ATOM 1379 N N . ILE B 1 17 ? -32.22891 8.35666 43.07230 1.000 20.71845 288 ILE B N 1
ATOM 1380 C CA . ILE B 1 17 ? -33.38279 8.19292 43.94799 1.000 19.33513 288 ILE B CA 1
ATOM 1381 C C . ILE B 1 17 ? -33.56587 6.69004 44.15890 1.000 18.61135 288 ILE B C 1
ATOM 1382 O O . ILE B 1 17 ? -33.91663 5.95728 43.22971 1.000 19.42862 288 ILE B O 1
ATOM 1387 N N . ALA B 1 18 ? -33.28353 6.21459 45.36948 1.000 19.20087 289 ALA B N 1
ATOM 1388 C CA . ALA B 1 18 ? -33.30007 4.78245 45.63655 1.000 20.50665 289 ALA B CA 1
ATOM 1389 C C . ALA B 1 18 ? -34.73418 4.24705 45.67569 1.000 20.08599 289 ALA B C 1
ATOM 1390 O O . ALA B 1 18 ? -35.69270 4.98258 45.88747 1.000 19.64786 289 ALA B O 1
ATOM 1392 N N . ASN B 1 19 ? -34.87262 2.92355 45.50672 1.000 20.17122 290 ASN B N 1
ATOM 1393 C CA . ASN B 1 19 ? -36.19903 2.30691 45.52523 1.000 20.68794 290 ASN B CA 1
ATOM 1394 C C . ASN B 1 19 ? -36.99389 2.69004 46.76291 1.000 21.57053 290 ASN B C 1
ATOM 1395 O O . ASN B 1 19 ? -38.21002 2.89980 46.69013 1.000 21.33928 290 ASN B O 1
ATOM 1400 N N . GLU B 1 20 ? -36.32553 2.73201 47.91820 1.000 21.46049 291 GLU B N 1
ATOM 1401 C CA . GLU B 1 20 ? -36.99339 2.97717 49.18621 1.000 23.07491 291 GLU B CA 1
ATOM 1402 C C . GLU B 1 20 ? -37.54771 4.39050 49.29441 1.000 22.60078 291 GLU B C 1
ATOM 1403 O O . GLU B 1 20 ? -38.42352 4.62732 50.12856 1.000 24.24513 291 GLU B O 1
ATOM 1409 N N . GLN B 1 21 ? -37.07680 5.32349 48.45403 1.000 20.44927 292 GLN B N 1
ATOM 1410 C CA . GLN B 1 21 ? -37.57797 6.69747 48.41723 1.000 19.23406 292 GLN B CA 1
ATOM 1411 C C . GLN B 1 21 ? -38.85531 6.83778 47.59716 1.000 17.65398 292 GLN B C 1
ATOM 1412 O O . GLN B 1 21 ? -39.44187 7.92629 47.57560 1.000 17.60060 292 GLN B O 1
ATOM 1418 N N . ILE B 1 22 ? -39.29166 5.78574 46.89751 1.000 17.90582 293 ILE B N 1
ATOM 1419 C CA . ILE B 1 22 ? -40.47152 5.83374 46.03520 1.000 18.47661 293 ILE B CA 1
ATOM 1420 C C . ILE B 1 22 ? -41.56707 5.00715 46.68770 1.000 19.08894 293 ILE B C 1
ATOM 1421 O O . ILE B 1 22 ? -41.32803 3.86027 47.08540 1.000 20.54819 293 ILE B O 1
ATOM 1426 N N . SER B 1 23 ? -42.77228 5.55496 46.76018 1.000 18.40475 294 SER B N 1
ATOM 1427 C CA . SER B 1 23 ? -43.90944 4.88491 47.37629 1.000 18.68011 294 SER B CA 1
ATOM 1428 C C . SER B 1 23 ? -45.17639 5.34122 46.67678 1.000 18.44020 294 SER B C 1
ATOM 1429 O O . SER B 1 23 ? -45.14320 6.18480 45.77910 1.000 18.57685 294 SER B O 1
ATOM 1432 N N . ALA B 1 24 ? -46.30663 4.80658 47.11555 1.000 19.45747 295 ALA B N 1
ATOM 1433 C CA . ALA B 1 24 ? -47.57742 5.18032 46.51803 1.000 19.53133 295 ALA B CA 1
ATOM 1434 C C . ALA B 1 24 ? -48.70410 4.90593 47.49691 1.000 19.86030 295 ALA B C 1
ATOM 1435 O O . ALA B 1 24 ? -48.54499 4.17472 48.47972 1.000 20.85640 295 ALA B O 1
ATOM 1437 N N . SER B 1 25 ? -49.86796 5.48037 47.17858 1.000 19.92696 296 SER B N 1
ATOM 1438 C CA . SER B 1 25 ? -51.08428 5.23373 47.94263 1.000 20.91762 296 SER B CA 1
ATOM 1439 C C . SER B 1 25 ? -51.45756 3.75798 47.93074 1.000 21.31963 296 SER B C 1
ATOM 1440 O O . SER B 1 25 ? -51.94930 3.23244 48.93305 1.000 22.40582 296 SER B O 1
ATOM 1443 N N . SER B 1 26 ? -51.22572 3.08075 46.80469 1.000 21.06324 297 SER B N 1
ATOM 1444 C CA . SER B 1 26 ? -51.54825 1.67151 46.62011 1.000 21.26481 297 SER B CA 1
ATOM 1445 C C . SER B 1 26 ? -50.88941 1.22971 45.32278 1.000 20.92900 297 SER B C 1
ATOM 1446 O O . SER B 1 26 ? -50.34733 2.04627 44.57173 1.000 20.17429 297 SER B O 1
ATOM 1449 N N . THR B 1 27 ? -50.94807 -0.07297 45.07037 1.000 21.52199 298 THR B N 1
ATOM 1450 C CA . THR B 1 27 ? -50.42423 -0.63149 43.83560 1.000 21.65993 298 THR B CA 1
ATOM 1451 C C . THR B 1 27 ? -51.31996 -1.77591 43.37458 1.000 22.00269 298 THR B C 1
ATOM 1452 O O . THR B 1 27 ? -52.02364 -2.40378 44.17712 1.000 22.93931 298 THR B O 1
ATOM 1456 N N . TYR B 1 28 ? -51.31001 -2.01433 42.06764 1.000 21.26896 299 TYR B N 1
ATOM 1457 C CA . TYR B 1 28 ? -52.19581 -3.00608 41.47702 1.000 22.68276 299 TYR B CA 1
ATOM 1458 C C . TYR B 1 28 ? -51.94469 -4.38152 42.08619 1.000 24.62595 299 TYR B C 1
ATOM 1459 O O . TYR B 1 28 ? -50.80378 -4.74584 42.38591 1.000 24.19097 299 TYR B O 1
ATOM 1468 N N . SER B 1 29 ? -53.03557 -5.13184 42.26993 1.000 27.14373 300 SER B N 1
ATOM 1469 C CA . SER B 1 29 ? -53.04743 -6.31885 43.13023 1.000 29.38395 300 SER B CA 1
ATOM 1470 C C . SER B 1 29 ? -52.11470 -7.44253 42.67952 1.000 30.37384 300 SER B C 1
ATOM 1471 O O . SER B 1 29 ? -51.77806 -8.31107 43.50092 1.000 31.56516 300 SER B O 1
ATOM 1474 N N . ASP B 1 30 ? -51.73723 -7.49633 41.40715 1.000 30.01726 301 ASP B N 1
ATOM 1475 C CA . ASP B 1 30 ? -50.89009 -8.58779 40.93634 1.000 29.71605 301 ASP B CA 1
ATOM 1476 C C . ASP B 1 30 ? -49.39861 -8.32726 41.12410 1.000 28.65903 301 ASP B C 1
ATOM 1477 O O . ASP B 1 30 ? -48.58383 -9.18469 40.76641 1.000 29.94236 301 ASP B O 1
ATOM 1482 N N . GLY B 1 31 ? -49.01786 -7.15738 41.64286 1.000 25.40362 302 GLY B N 1
ATOM 1483 C CA . GLY B 1 31 ? -47.62281 -6.89372 41.91679 1.000 24.37762 302 GLY B CA 1
ATOM 1484 C C . GLY B 1 31 ? -46.77158 -6.58503 40.70433 1.000 23.12114 302 GLY B C 1
ATOM 1485 O O . GLY B 1 31 ? -45.54166 -6.53142 40.82812 1.000 24.16184 302 GLY B O 1
ATOM 1486 N N . ARG B 1 32 ? -47.37800 -6.36074 39.53986 1.000 21.72998 303 ARG B N 1
ATOM 1487 C CA . ARG B 1 32 ? -46.63848 -6.11198 38.31063 1.000 20.78829 303 ARG B CA 1
ATOM 1488 C C . ARG B 1 32 ? -46.54563 -4.64055 37.94318 1.000 18.89991 303 ARG B C 1
ATOM 1489 O O . ARG B 1 32 ? -46.00092 -4.32658 36.87814 1.000 18.71487 303 ARG B O 1
ATOM 1497 N N . TRP B 1 33 ? -47.04154 -3.74023 38.79886 1.000 17.77019 304 TRP B N 1
ATOM 1498 C CA . TRP B 1 33 ? -47.10241 -2.30332 38.51100 1.000 17.74231 304 TRP B CA 1
ATOM 1499 C C . TRP B 1 33 ? -46.70985 -1.52594 39.76173 1.000 18.05961 304 TRP B C 1
ATOM 1500 O O . TRP B 1 33 ? -47.39287 -0.58429 40.16550 1.000 17.89344 304 TRP B O 1
ATOM 1511 N N . THR B 1 34 ? -45.57139 -1.89970 40.36477 1.000 18.47353 305 THR B N 1
ATOM 1512 C CA . THR B 1 34 ? -45.17732 -1.35755 41.66965 1.000 18.57278 305 THR B CA 1
ATOM 1513 C C . THR B 1 34 ? -44.65897 0.07569 41.55387 1.000 18.01335 305 THR B C 1
ATOM 1514 O O . THR B 1 34 ? -44.27227 0.53237 40.47239 1.000 18.11475 305 THR B O 1
ATOM 1518 N N . PRO B 1 35 ? -44.61754 0.80605 42.67280 1.000 18.94885 306 PRO B N 1
ATOM 1519 C CA . PRO B 1 35 ? -44.06816 2.18235 42.62336 1.000 19.36159 306 PRO B CA 1
ATOM 1520 C C . PRO B 1 35 ? -42.65053 2.23419 42.08407 1.000 19.29371 306 PRO B C 1
ATOM 1521 O O . PRO B 1 35 ? -42.28878 3.20119 41.39827 1.000 19.69918 306 PRO B O 1
ATOM 1525 N N . GLN B 1 36 ? -41.85267 1.18527 42.31944 1.000 19.22440 307 GLN B N 1
ATOM 1526 C CA . GLN B 1 36 ? -40.46451 1.14064 41.87569 1.000 20.11440 307 GLN B CA 1
ATOM 1527 C C . GLN B 1 36 ? -40.32982 0.97411 40.36786 1.000 20.28774 307 GLN B C 1
ATOM 1528 O O . GLN B 1 36 ? -39.22706 1.14645 39.84638 1.000 22.06799 307 GLN B O 1
ATOM 1534 N N . GLN B 1 37 ? -41.41969 0.68582 39.67477 1.000 17.55050 308 GLN B N 1
ATOM 1535 C CA . GLN B 1 37 ? -41.44785 0.63729 38.22165 1.000 17.08876 308 GLN B CA 1
ATOM 1536 C C . GLN B 1 37 ? -41.79774 1.97705 37.57996 1.000 16.28470 308 GLN B C 1
ATOM 1537 O O . GLN B 1 37 ? -41.95849 2.04883 36.35138 1.000 16.36556 308 GLN B O 1
ATOM 1543 N N . SER B 1 38 ? -41.85687 3.05492 38.36783 1.000 15.55611 309 SER B N 1
ATOM 1544 C CA . SER B 1 38 ? -42.22235 4.36816 37.86406 1.000 16.48957 309 SER B CA 1
ATOM 1545 C C . SER B 1 38 ? -41.03971 5.19525 37.36581 1.000 16.20410 309 SER B C 1
ATOM 1546 O O . SER B 1 38 ? -41.19383 6.40214 37.21604 1.000 16.64718 309 SER B O 1
ATOM 1549 N N . ARG B 1 39 ? -39.86463 4.62429 37.14055 1.000 15.80111 310 ARG B N 1
ATOM 1550 C CA . ARG B 1 39 ? -38.74756 5.44103 36.67555 1.000 15.54038 310 ARG B CA 1
ATOM 1551 C C . ARG B 1 39 ? -38.87360 5.73518 35.18981 1.000 14.77370 310 ARG B C 1
ATOM 1552 O O . ARG B 1 39 ? -39.19798 4.83924 34.41553 1.000 15.53018 310 ARG B O 1
ATOM 1560 N N . LEU B 1 40 ? -38.62205 6.99196 34.79483 1.000 14.82160 311 LEU B N 1
ATOM 1561 C CA . LEU B 1 40 ? -38.66610 7.36516 33.38376 1.000 14.19818 311 LEU B CA 1
ATOM 1562 C C . LEU B 1 40 ? -37.85189 6.36833 32.58127 1.000 14.30562 311 LEU B C 1
ATOM 1563 O O . LEU B 1 40 ? -36.74078 5.99761 32.96958 1.000 14.46212 311 LEU B O 1
ATOM 1568 N N . HIS B 1 41 ? -38.40858 5.95765 31.44009 1.000 14.56884 312 HIS B N 1
ATOM 1569 C CA . HIS B 1 41 ? -37.79316 5.00199 30.52236 1.000 15.03666 312 HIS B CA 1
ATOM 1570 C C . HIS B 1 41 ? -37.66265 3.59495 31.08839 1.000 15.47630 312 HIS B C 1
ATOM 1571 O O . HIS B 1 41 ? -36.99812 2.74784 30.46838 1.000 16.81355 312 HIS B O 1
ATOM 1578 N N . GLY B 1 42 ? -38.29428 3.31056 32.22637 1.000 15.03692 313 GLY B N 1
ATOM 1579 C CA . GLY B 1 42 ? -38.28833 1.95425 32.74588 1.000 15.91037 313 GLY B CA 1
ATOM 1580 C C . GLY B 1 42 ? -38.87350 0.98231 31.73745 1.000 15.29669 313 GLY B C 1
ATOM 1581 O O . GLY B 1 42 ? -39.81864 1.29539 31.00923 1.000 15.54471 313 GLY B O 1
ATOM 1582 N N . ASP B 1 43 ? -38.32720 -0.22800 31.70903 1.000 15.51543 314 ASP B N 1
ATOM 1583 C CA . ASP B 1 43 ? -38.69943 -1.16030 30.65322 1.000 15.84987 314 ASP B CA 1
ATOM 1584 C C . ASP B 1 43 ? -39.69260 -2.22491 31.09636 1.000 15.18825 314 ASP B C 1
ATOM 1585 O O . ASP B 1 43 ? -39.96344 -3.15295 30.32823 1.000 15.63472 314 ASP B O 1
ATOM 1590 N N . ASP B 1 44 ? -40.26791 -2.09707 32.28539 1.000 16.48750 315 ASP B N 1
ATOM 1591 C CA . ASP B 1 44 ? -41.19368 -3.09462 32.81357 1.000 17.08218 315 ASP B CA 1
ATOM 1592 C C . ASP B 1 44 ? -42.43052 -2.39374 33.38098 1.000 15.74299 315 ASP B C 1
ATOM 1593 O O . ASP B 1 44 ? -42.44602 -1.99494 34.54834 1.000 15.98879 315 ASP B O 1
ATOM 1598 N N . ASN B 1 45 ? -43.46525 -2.24294 32.55425 1.000 16.07110 316 ASN B N 1
ATOM 1599 C CA . ASN B 1 45 ? -44.70786 -1.60259 32.95153 1.000 15.68585 316 ASN B CA 1
ATOM 1600 C C . ASN B 1 45 ? -44.42667 -0.21507 33.54081 1.000 15.40206 316 ASN B C 1
ATOM 1601 O O . ASN B 1 45 ? -43.61569 0.54390 32.98760 1.000 15.55352 316 ASN B O 1
ATOM 1606 N N . GLY B 1 46 ? -45.11942 0.14036 34.61882 1.000 16.10388 317 GLY B N 1
ATOM 1607 C CA . GLY B 1 46 ? -44.97713 1.42161 35.29027 1.000 15.34413 317 GLY B CA 1
ATOM 1608 C C . GLY B 1 46 ? -45.72478 1.29708 36.59165 1.000 15.85180 317 GLY B C 1
ATOM 1609 O O . GLY B 1 46 ? -46.13243 0.19926 36.97495 1.000 16.18940 317 GLY B O 1
ATOM 1610 N N . TRP B 1 47 ? -45.89270 2.41021 37.30259 1.000 15.58843 318 TRP B N 1
ATOM 1611 C CA . TRP B 1 47 ? -46.72153 2.34517 38.50638 1.000 16.10230 318 TRP B CA 1
ATOM 1612 C C . TRP B 1 47 ? -48.19997 2.43422 38.15603 1.000 16.36674 318 TRP B C 1
ATOM 1613 O O . TRP B 1 47 ? -48.61292 3.32800 37.39925 1.000 16.42463 318 TRP B O 1
ATOM 1624 N N . THR B 1 48 ? -49.00467 1.52711 38.72666 1.000 16.99412 319 THR B N 1
ATOM 1625 C CA . THR B 1 48 ? -50.45057 1.61315 38.63950 1.000 17.38533 319 THR B CA 1
ATOM 1626 C C . THR B 1 48 ? -51.02840 1.35064 40.01924 1.000 17.53183 319 THR B C 1
ATOM 1627 O O . THR B 1 48 ? -50.60363 0.40741 40.69069 1.000 17.50382 319 THR B O 1
ATOM 1631 N N . PRO B 1 49 ? -51.98872 2.15152 40.46349 1.000 18.47914 320 PRO B N 1
ATOM 1632 C CA . PRO B 1 49 ? -52.61431 1.92838 41.77108 1.000 19.84787 320 PRO B CA 1
ATOM 1633 C C . PRO B 1 49 ? -53.58457 0.75163 41.74824 1.000 21.28175 320 PRO B C 1
ATOM 1634 O O . PRO B 1 49 ? -53.87981 0.14577 40.71490 1.000 21.93776 320 PRO B O 1
ATOM 1638 N N . ASN B 1 50 ? -54.08656 0.44031 42.94090 1.000 23.12757 321 ASN B N 1
ATOM 1639 C CA . ASN B 1 50 ? -55.01553 -0.67041 43.09487 1.000 25.67175 321 ASN B CA 1
ATOM 1640 C C . ASN B 1 50 ? -56.35229 -0.37461 42.42264 1.000 26.57368 321 ASN B C 1
ATOM 1641 O O . ASN B 1 50 ? -57.01794 -1.29491 41.92734 1.000 28.70378 321 ASN B O 1
ATOM 1646 N N . LEU B 1 51 ? -56.73606 0.90016 42.36408 1.000 26.61716 322 LEU B N 1
ATOM 1647 C CA . LEU B 1 51 ? -57.95016 1.36498 41.70942 1.000 28.12162 322 LEU B CA 1
ATOM 1648 C C . LEU B 1 51 ? -57.61470 2.61302 40.90381 1.000 27.07836 322 LEU B C 1
ATOM 1649 O O . LEU B 1 51 ? -56.73619 3.39305 41.28432 1.000 27.41410 322 LEU B O 1
ATOM 1654 N N . ASP B 1 52 ? -58.31137 2.80236 39.78263 1.000 25.62099 323 ASP B N 1
ATOM 1655 C CA . ASP B 1 52 ? -58.12128 4.00984 38.97162 1.000 25.91468 323 ASP B CA 1
ATOM 1656 C C . ASP B 1 52 ? -58.98787 5.12906 39.55075 1.000 27.09957 323 ASP B C 1
ATOM 1657 O O . ASP B 1 52 ? -60.17748 5.23149 39.24154 1.000 27.97405 323 ASP B O 1
ATOM 1662 N N . SER B 1 53 ? -58.40473 5.97977 40.39846 1.000 26.65566 324 SER B N 1
ATOM 1663 C CA . SER B 1 53 ? -59.15856 7.10368 40.94732 1.000 26.93589 324 SER B CA 1
ATOM 1664 C C . SER B 1 53 ? -58.20835 8.25091 41.24711 1.000 26.26855 324 SER B C 1
ATOM 1665 O O . SER B 1 53 ? -57.00602 8.05591 41.45092 1.000 25.93085 324 SER B O 1
ATOM 1668 N N . ASN B 1 54 ? -58.77283 9.45812 41.28217 1.000 25.80808 325 ASN B N 1
ATOM 1669 C CA . ASN B 1 54 ? -57.99514 10.65770 41.58848 1.000 27.55249 325 ASN B CA 1
ATOM 1670 C C . ASN B 1 54 ? -57.65509 10.77860 43.06446 1.000 28.01435 325 ASN B C 1
ATOM 1671 O O . ASN B 1 54 ? -57.11551 11.81026 43.47293 1.000 29.33619 325 ASN B O 1
ATOM 1676 N N . LYS B 1 55 ? -58.00213 9.77413 43.87074 1.000 28.03065 326 LYS B N 1
ATOM 1677 C CA . LYS B 1 55 ? -57.53953 9.68050 45.24608 1.000 29.02435 326 LYS B CA 1
ATOM 1678 C C . LYS B 1 55 ? -56.17131 9.02026 45.35281 1.000 27.90025 326 LYS B C 1
ATOM 1679 O O . LYS B 1 55 ? -55.58206 9.02297 46.43648 1.000 30.34178 326 LYS B O 1
ATOM 1682 N N . GLU B 1 56 ? -55.64572 8.46652 44.26535 1.000 24.00610 327 GLU B N 1
ATOM 1683 C CA . GLU B 1 56 ? -54.38530 7.74273 44.31478 1.000 22.82107 327 GLU B CA 1
ATOM 1684 C C . GLU B 1 56 ? -53.21630 8.66163 43.96115 1.000 21.37898 327 GLU B C 1
ATOM 1685 O O . GLU B 1 56 ? -53.38071 9.71234 43.32094 1.000 21.79434 327 GLU B O 1
ATOM 1691 N N . TYR B 1 57 ? -52.01636 8.24838 44.36866 1.000 19.44403 328 TYR B N 1
ATOM 1692 C CA . TYR B 1 57 ? -50.85055 9.08069 44.11926 1.000 19.72553 328 TYR B CA 1
ATOM 1693 C C . TYR B 1 57 ? -49.57109 8.25546 44.15658 1.000 18.89401 328 TYR B C 1
ATOM 1694 O O . TYR B 1 57 ? -49.49476 7.21686 44.82063 1.000 18.97524 328 TYR B O 1
ATOM 1703 N N . LEU B 1 58 ? -48.57361 8.74616 43.43157 1.000 18.06635 329 LEU B N 1
ATOM 1704 C CA . LEU B 1 58 ? -47.19660 8.29240 43.50584 1.000 17.55434 329 LEU B CA 1
ATOM 1705 C C . LEU B 1 58 ? -46.42812 9.34439 44.29362 1.000 17.26902 329 LEU B C 1
ATOM 1706 O O . LEU B 1 58 ? -46.62824 10.53755 44.09131 1.000 17.69280 329 LEU B O 1
ATOM 1711 N N . GLN B 1 59 ? -45.54560 8.91228 45.17824 1.000 16.77990 330 GLN B N 1
ATOM 1712 C CA . GLN B 1 59 ? -44.84643 9.80772 46.08987 1.000 16.88863 330 GLN B CA 1
ATOM 1713 C C . GLN B 1 59 ? -43.34872 9.54029 46.06589 1.000 15.97753 330 GLN B C 1
ATOM 1714 O O . GLN B 1 59 ? -42.91496 8.38316 46.11222 1.000 16.70009 330 GLN B O 1
ATOM 1720 N N . VAL B 1 60 ? -42.55783 10.61028 46.05765 1.00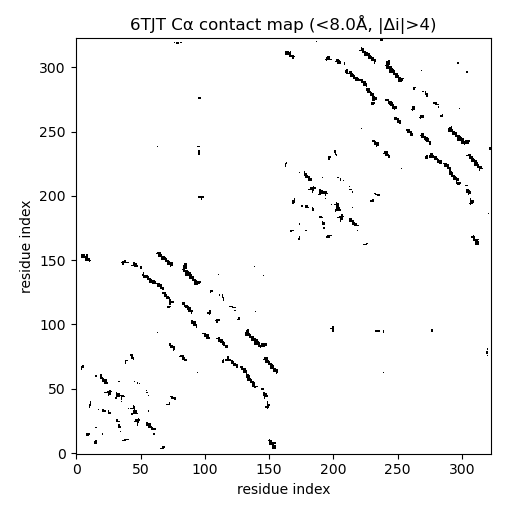0 14.95845 331 VAL B N 1
ATOM 1721 C CA . VAL B 1 60 ? -41.10385 10.52258 46.10269 1.000 15.46377 331 VAL B CA 1
ATOM 1722 C C . VAL B 1 60 ? -40.58933 11.36986 47.26490 1.000 15.03686 331 VAL B C 1
ATOM 1723 O O . VAL B 1 60 ? -40.97467 12.53800 47.41418 1.000 16.22441 331 VAL B O 1
ATOM 1727 N N . ASP B 1 61 ? -39.71907 10.77957 48.07497 1.000 15.38123 332 ASP B N 1
ATOM 1728 C CA . ASP B 1 61 ? -38.97483 11.49584 49.11105 1.000 16.27941 332 ASP B CA 1
ATOM 1729 C C . ASP B 1 61 ? -37.60176 11.84684 48.53837 1.000 16.76466 332 ASP B C 1
ATOM 1730 O O . ASP B 1 61 ? -36.78610 10.95994 48.27791 1.000 18.12630 332 ASP B O 1
ATOM 1735 N N . LEU B 1 62 ? -37.33796 13.14085 48.33550 1.000 16.06377 333 LEU B N 1
ATOM 1736 C CA . LEU B 1 62 ? -36.04462 13.56124 47.80680 1.000 17.23223 333 LEU B CA 1
ATOM 1737 C C . LEU B 1 62 ? -34.93565 13.62177 48.84932 1.000 17.90603 333 LEU B C 1
ATOM 1738 O O . LEU B 1 62 ? -33.78658 13.91939 48.48734 1.000 18.72745 333 LEU B O 1
ATOM 1743 N N . ARG B 1 63 ? -35.26381 13.36964 50.12289 1.000 17.17605 334 ARG B N 1
ATOM 1744 C CA . ARG B 1 63 ? -34.34561 13.25424 51.26231 1.000 18.85708 334 ARG B CA 1
ATOM 1745 C C . ARG B 1 63 ? -33.78719 14.57737 51.77296 1.000 19.07441 334 ARG B C 1
ATOM 1746 O O . ARG B 1 63 ? -33.42504 14.67740 52.95347 1.000 20.89211 334 ARG B O 1
ATOM 1754 N N . PHE B 1 64 ? -33.72884 15.59499 50.91290 1.000 18.89927 335 PHE B N 1
ATOM 1755 C CA . PHE B 1 64 ? -33.16789 16.88585 51.27205 1.000 20.07081 335 PHE B CA 1
ATOM 1756 C C . PHE B 1 64 ? -34.06637 17.96437 50.70545 1.000 19.24610 335 PHE B C 1
ATOM 1757 O O . PHE B 1 64 ? -34.78375 17.73529 49.73366 1.000 19.26417 335 PHE B O 1
ATOM 1765 N N . LEU B 1 65 ? -34.02313 19.14934 51.32108 1.000 18.50381 336 LEU B N 1
ATOM 1766 C CA . LEU B 1 65 ? -34.72835 20.28660 50.75239 1.000 19.08936 336 LEU B CA 1
ATOM 1767 C C . LEU B 1 65 ? -34.17532 20.57540 49.36747 1.000 18.62898 336 LEU B C 1
ATOM 1768 O O . LEU B 1 65 ? -32.96216 20.71394 49.18593 1.000 19.88942 336 LEU B O 1
ATOM 1773 N N . THR B 1 66 ? -35.07079 20.65824 48.39505 1.000 16.24398 337 THR B N 1
ATOM 1774 C CA . THR B 1 66 ? -34.70172 20.68940 46.99209 1.000 15.99109 337 THR B CA 1
ATOM 1775 C C . THR B 1 66 ? -35.48658 21.78746 46.29772 1.000 15.08775 337 THR B C 1
ATOM 1776 O O . THR B 1 66 ? -36.67648 21.98266 46.57012 1.000 15.40312 337 THR B O 1
ATOM 1780 N N . MET B 1 67 ? -34.82193 22.49087 45.38092 1.000 14.57827 338 MET B N 1
ATOM 1781 C CA . MET B 1 67 ? -35.50636 23.38091 44.45968 1.000 14.63394 338 MET B CA 1
ATOM 1782 C C . MET B 1 67 ? -35.95108 22.53730 43.27523 1.000 15.09559 338 MET B C 1
ATOM 1783 O O . MET B 1 67 ? -35.11158 22.07381 42.50039 1.000 17.76049 338 MET B O 1
ATOM 1788 N N . LEU B 1 68 ? -37.25751 22.34940 43.13812 1.000 13.33010 339 LEU B N 1
ATOM 1789 C CA . LEU B 1 68 ? -37.85333 21.56672 42.05339 1.000 12.93626 339 LEU B CA 1
ATOM 1790 C C . LEU B 1 68 ? -38.21484 22.49955 40.89823 1.000 13.82717 339 LEU B C 1
ATOM 1791 O O . LEU B 1 68 ? -38.84077 23.55087 41.10302 1.000 14.24405 339 LEU B O 1
ATOM 1796 N N . THR B 1 69 ? -37.81283 22.12354 39.67968 1.000 13.03548 340 THR B N 1
ATOM 1797 C CA . THR B 1 69 ? -37.99917 23.01208 38.53921 1.000 13.32144 340 THR B CA 1
ATOM 1798 C C . THR B 1 69 ? -38.81830 22.40297 37.40666 1.000 13.18737 340 THR B C 1
ATOM 1799 O O . THR B 1 69 ? -39.32411 23.16148 36.57150 1.000 13.44337 340 THR B O 1
ATOM 1803 N N . ALA B 1 70 ? -38.93844 21.07723 37.32480 1.000 13.32677 341 ALA B N 1
ATOM 1804 C CA . ALA B 1 70 ? -39.67823 20.47456 36.21418 1.000 12.89853 341 ALA B CA 1
ATOM 1805 C C . ALA B 1 70 ? -40.04923 19.04109 36.56139 1.000 13.01235 341 ALA B C 1
ATOM 1806 O O . ALA B 1 70 ? -39.44157 18.41425 37.43818 1.000 13.34605 341 ALA B O 1
ATOM 1808 N N . ILE B 1 71 ? -41.04377 18.52327 35.84029 1.000 13.35914 342 ILE B N 1
ATOM 1809 C CA . ILE B 1 71 ? -41.49399 17.12871 35.97839 1.000 13.37837 342 ILE B CA 1
ATOM 1810 C C . ILE B 1 71 ? -41.73629 16.58087 34.58581 1.000 12.87159 342 ILE B C 1
ATOM 1811 O O . ILE B 1 71 ? -42.35990 17.25908 33.76327 1.000 13.83513 342 ILE B O 1
ATOM 1816 N N . ALA B 1 72 ? -41.25655 15.35987 34.32211 1.000 12.51410 343 ALA B N 1
ATOM 1817 C CA . ALA B 1 72 ? -41.52032 14.69090 33.05410 1.000 13.22911 343 ALA B CA 1
ATOM 1818 C C . ALA B 1 72 ? -42.24616 13.39187 33.34319 1.000 13.76102 343 ALA B C 1
ATOM 1819 O O . ALA B 1 72 ? -41.97010 12.74593 34.34924 1.000 13.52719 343 ALA B O 1
ATOM 1821 N N . THR B 1 73 ? -43.18762 13.02277 32.47902 1.000 13.98804 344 THR B N 1
ATOM 1822 C CA . THR B 1 73 ? -43.90864 11.76762 32.67981 1.000 15.03247 344 THR B CA 1
ATOM 1823 C C . THR B 1 73 ? -44.07893 11.02348 31.37201 1.000 13.59206 344 THR B C 1
ATOM 1824 O O . THR B 1 73 ? -44.04534 11.61344 30.27649 1.000 14.02192 344 THR B O 1
ATOM 1828 N N . GLN B 1 74 ? -44.28329 9.71031 31.52980 1.000 13.70323 345 GLN B N 1
ATOM 1829 C CA . GLN B 1 74 ? -44.76267 8.80316 30.49264 1.000 13.20612 345 GLN B CA 1
ATOM 1830 C C . GLN B 1 74 ? -45.88717 7.95372 31.06953 1.000 13.01132 345 GLN B C 1
ATOM 1831 O O . GLN B 1 74 ? -46.05657 7.85373 32.28937 1.000 14.19841 345 GLN B O 1
ATOM 1837 N N . GLY B 1 75 ? -46.63009 7.30074 30.17995 1.000 13.63698 346 GLY B N 1
ATOM 1838 C CA . GLY B 1 75 ? -47.48255 6.17487 30.52679 1.000 14.42074 346 GLY B CA 1
ATOM 1839 C C . GLY B 1 75 ? -46.67827 4.88886 30.50064 1.000 13.87210 346 GLY B C 1
ATOM 1840 O O . GLY B 1 75 ? -45.46090 4.90384 30.68359 1.000 14.46259 346 GLY B O 1
ATOM 1841 N N . ALA B 1 76 ? -47.33774 3.75946 30.20110 1.000 13.73043 347 ALA B N 1
ATOM 1842 C CA . ALA B 1 76 ? -46.60667 2.51176 30.00530 1.000 14.00201 347 ALA B CA 1
ATOM 1843 C C . ALA B 1 76 ? -47.43088 1.57235 29.15041 1.000 14.33803 347 ALA B C 1
ATOM 1844 O O . ALA B 1 76 ? -48.66112 1.61765 29.16457 1.000 14.75998 347 ALA B O 1
ATOM 1846 N N . ILE B 1 77 ? -46.73086 0.70826 28.41666 1.000 14.27281 348 ILE B N 1
ATOM 1847 C CA . ILE B 1 77 ? -47.34016 -0.40365 27.69439 1.000 14.38499 348 ILE B CA 1
ATOM 1848 C C . ILE B 1 77 ? -47.17005 -1.68011 28.52222 1.000 14.14599 348 ILE B C 1
ATOM 1849 O O . ILE B 1 77 ? -46.05882 -2.01011 28.94731 1.000 15.75412 348 ILE B O 1
ATOM 1854 N N . SER B 1 78 ? -48.26852 -2.37828 28.76569 1.000 13.90836 349 SER B N 1
ATOM 1855 C CA . SER B 1 78 ? -48.21890 -3.62565 29.51723 1.000 14.63701 349 SER B CA 1
ATOM 1856 C C . SER B 1 78 ? -47.36537 -4.69162 28.82158 1.000 14.96307 349 SER B C 1
ATOM 1857 O O . SER B 1 78 ? -47.59375 -5.04319 27.65151 1.000 15.50961 349 SER B O 1
ATOM 1860 N N . ARG B 1 79 ? -46.40722 -5.25036 29.57684 1.000 15.13450 350 ARG B N 1
ATOM 1861 C CA . ARG B 1 79 ? -45.60468 -6.36309 29.08335 1.000 16.64312 350 ARG B CA 1
ATOM 1862 C C . ARG B 1 79 ? -46.44435 -7.62011 28.89223 1.000 16.95223 350 ARG B C 1
ATOM 1863 O O . ARG B 1 79 ? -46.06293 -8.49056 28.10192 1.000 17.56851 350 ARG B O 1
ATOM 1871 N N . GLU B 1 80 ? -47.58263 -7.71063 29.58124 1.000 18.02337 351 GLU B N 1
ATOM 1872 C CA . GLU B 1 80 ? -48.43016 -8.89783 29.55470 1.000 18.32762 351 GLU B CA 1
ATOM 1873 C C . GLU B 1 80 ? -49.46797 -8.84392 28.44279 1.000 19.09202 351 GLU B C 1
ATOM 1874 O O . GLU B 1 80 ? -49.73800 -9.86766 27.79885 1.000 20.64201 351 GLU B O 1
ATOM 1880 N N . THR B 1 81 ? -50.05396 -7.67466 28.19385 1.000 18.11929 352 THR B N 1
ATOM 1881 C CA . THR B 1 81 ? -51.19020 -7.56647 27.29398 1.000 18.48741 352 THR B CA 1
ATOM 1882 C C . THR B 1 81 ? -50.94151 -6.66869 26.09502 1.000 18.11729 352 THR B C 1
ATOM 1883 O O . THR B 1 81 ? -51.75194 -6.68631 25.16133 1.000 19.17445 352 THR B O 1
ATOM 1887 N N . GLN B 1 82 ? -49.88192 -5.85884 26.10858 1.000 16.80501 353 GLN B N 1
ATOM 1888 C CA . GLN B 1 82 ? -49.61486 -4.81404 25.11748 1.000 16.37493 353 GLN B CA 1
ATOM 1889 C C . GLN B 1 82 ? -50.58525 -3.63865 25.20411 1.000 17.18776 353 GLN B C 1
ATOM 1890 O O . GLN B 1 82 ? -50.51066 -2.73659 24.35334 1.000 18.75430 353 GLN B O 1
ATOM 1896 N N . ASN B 1 83 ? -51.49316 -3.60452 26.17772 1.000 16.95528 354 ASN B N 1
ATOM 1897 C CA A ASN B 1 83 ? -52.37222 -2.44832 26.31349 0.554 17.63749 354 ASN B CA 1
ATOM 1898 C CA B ASN B 1 83 ? -52.36648 -2.44538 26.29432 0.446 17.32033 354 ASN B CA 1
ATOM 1899 C C . ASN B 1 83 ? -51.57786 -1.24418 26.80316 1.000 17.01818 354 ASN B C 1
ATOM 1900 O O . ASN B 1 83 ? -50.73434 -1.35965 27.69481 1.000 16.91623 354 ASN B O 1
ATOM 1909 N N . GLY B 1 84 ? -51.83842 -0.08158 26.21038 1.000 16.33970 355 GLY B N 1
ATOM 1910 C CA . GLY B 1 84 ? -51.22591 1.15888 26.67592 1.000 16.46692 355 GLY B CA 1
ATOM 1911 C C . GLY B 1 84 ? -52.11266 1.88108 27.67696 1.000 16.91851 355 GLY B C 1
ATOM 1912 O O . GLY B 1 84 ? -53.34309 1.88781 27.55515 1.000 18.84489 355 GLY B O 1
ATOM 1913 N N . TYR B 1 85 ? -51.46737 2.48321 28.67082 1.000 15.64308 356 TYR B N 1
ATOM 1914 C CA . TYR B 1 85 ? -52.14568 3.26372 29.70110 1.000 16.04793 356 TYR B CA 1
ATOM 1915 C C . TYR B 1 85 ? -51.37158 4.55137 29.90737 1.000 15.83003 356 TYR B C 1
ATOM 1916 O O . TYR B 1 85 ? -50.13933 4.54279 29.84190 1.000 17.29489 356 TYR B O 1
ATOM 1925 N N . TYR B 1 86 ? -52.07452 5.65671 30.18058 1.000 15.66166 357 TYR B N 1
ATOM 1926 C CA . TYR B 1 86 ? -51.33536 6.87205 30.47559 1.000 16.10026 357 TYR B CA 1
ATOM 1927 C C . TYR B 1 86 ? -52.20467 7.85517 31.24593 1.000 16.37240 357 TYR B C 1
ATOM 1928 O O . TYR B 1 86 ? -53.43533 7.85833 31.12211 1.000 16.95437 357 TYR B O 1
ATOM 1937 N N . VAL B 1 87 ? -51.53374 8.68601 32.04783 1.000 16.71634 358 VAL B N 1
ATOM 1938 C CA . VAL B 1 87 ? -52.16313 9.78829 32.76012 1.000 16.95686 358 VAL B CA 1
ATOM 1939 C C . VAL B 1 87 ? -52.22234 10.98910 31.82921 1.000 16.52735 358 VAL B C 1
ATOM 1940 O O . VAL B 1 87 ? -51.21290 11.35805 31.21796 1.000 16.70505 358 VAL B O 1
ATOM 1944 N N . LYS B 1 88 ? -53.40801 11.60015 31.72350 1.000 16.43217 359 LYS B N 1
ATOM 1945 C CA . LYS B 1 88 ? -53.60484 12.75670 30.85704 1.000 16.54181 359 LYS B CA 1
ATOM 1946 C C . LYS B 1 88 ? -53.43993 14.07864 31.59022 1.000 15.88531 359 LYS B C 1
ATOM 1947 O O . LYS B 1 88 ? -53.11303 15.08970 30.95866 1.000 16.85106 359 LYS B O 1
ATOM 1953 N N . SER B 1 89 ? -53.70602 14.10774 32.89418 1.000 15.21301 360 SER B N 1
ATOM 1954 C CA . SER B 1 89 ? -53.52577 15.32704 33.67925 1.000 15.39042 360 SER B CA 1
ATOM 1955 C C . SER B 1 89 ? -53.33603 14.93787 35.13159 1.000 15.12790 360 SER B C 1
ATOM 1956 O O . SER B 1 89 ? -53.80700 13.88311 35.56230 1.000 15.67400 360 SER B O 1
ATOM 1959 N N . TYR B 1 90 ? -52.65686 15.80136 35.88443 1.000 14.67576 361 TYR B N 1
ATOM 1960 C CA . TYR B 1 90 ? -52.39776 15.47738 37.28196 1.000 14.24277 361 TYR B CA 1
ATOM 1961 C C . TYR B 1 90 ? -52.31636 16.74012 38.11188 1.000 14.44141 361 TYR B C 1
ATOM 1962 O O . TYR B 1 90 ? -52.03492 17.82717 37.59969 1.000 15.46499 361 TYR B O 1
ATOM 1971 N N . LYS B 1 91 ? -52.53931 16.56788 39.41422 1.000 14.88871 362 LYS B N 1
ATOM 1972 C CA . LYS B 1 91 ? -52.27678 17.59268 40.41051 1.000 17.29807 362 LYS B CA 1
ATOM 1973 C C . LYS B 1 91 ? -50.93337 17.31563 41.06413 1.000 16.19561 362 LYS B C 1
ATOM 1974 O O . LYS B 1 91 ? -50.59865 16.15884 41.37015 1.000 17.09888 362 LYS B O 1
ATOM 1980 N N . LEU B 1 92 ? -50.18670 18.38054 41.30845 1.000 15.51409 363 LEU B N 1
ATOM 1981 C CA . LEU B 1 92 ? -48.87398 18.31882 41.93863 1.000 15.03568 363 LEU B CA 1
ATOM 1982 C C . LEU B 1 92 ? -49.03025 18.77551 43.37944 1.000 15.05088 363 LEU B C 1
ATOM 1983 O O . LEU B 1 92 ? -49.54583 19.87127 43.63246 1.000 15.33280 363 LEU B O 1
ATOM 1988 N N . GLU B 1 93 ? -48.61227 17.93554 44.31888 1.000 14.83452 364 GLU B N 1
ATOM 1989 C CA . GLU B 1 93 ? -48.63952 18.29754 45.72981 1.000 16.07807 364 GLU B CA 1
ATOM 1990 C C . GLU B 1 93 ? -47.24422 18.13435 46.30913 1.000 15.03196 364 GLU B C 1
ATOM 1991 O O . GLU B 1 93 ? -46.49908 17.21829 45.92648 1.000 15.45213 364 GLU B O 1
ATOM 1997 N N . VAL B 1 94 ? -46.89601 19.02244 47.24856 1.000 14.40080 365 VAL B N 1
ATOM 1998 C CA . VAL B 1 94 ? -45.55240 19.04691 47.81020 1.000 14.13364 365 VAL B CA 1
ATOM 1999 C C . VAL B 1 94 ? -45.63476 19.17934 49.32565 1.000 14.16169 365 VAL B C 1
ATOM 2000 O O . VAL B 1 94 ? -46.64313 19.61906 49.88733 1.000 14.24730 365 VAL B O 1
ATOM 2004 N N . SER B 1 95 ? -44.54936 18.78652 49.97962 1.000 14.27987 366 SER B N 1
ATOM 2005 C CA . SER B 1 95 ? -44.51516 18.81037 51.44263 1.000 13.44460 366 SER B CA 1
ATOM 2006 C C . SER B 1 95 ? -43.06818 18.90334 51.89579 1.000 13.62892 366 SER B C 1
ATOM 2007 O O . SER B 1 95 ? -42.16802 18.34840 51.26177 1.000 14.77292 366 SER B O 1
ATOM 2010 N N . THR B 1 96 ? -42.84597 19.57431 53.03175 1.000 14.26960 367 THR B N 1
ATOM 2011 C CA . THR B 1 96 ? -41.51417 19.53726 53.62507 1.000 15.36685 367 THR B CA 1
ATOM 2012 C C . THR B 1 96 ? -41.38827 18.52438 54.76651 1.000 14.79595 367 THR B C 1
ATOM 2013 O O . THR B 1 96 ? -40.28157 18.05307 55.02914 1.000 16.18498 367 THR B O 1
ATOM 2017 N N . ASN B 1 97 ? -42.48005 18.17015 55.43752 1.000 14.26870 368 ASN B N 1
ATOM 2018 C CA . ASN B 1 97 ? -42.38135 17.27671 56.58186 1.000 14.35549 368 ASN B CA 1
ATOM 2019 C C . ASN B 1 97 ? -43.05056 15.93001 56.35690 1.000 14.31298 368 ASN B C 1
ATOM 2020 O O . ASN B 1 97 ? -43.01299 15.09597 57.25388 1.000 14.87278 368 ASN B O 1
ATOM 2025 N N . GLY B 1 98 ? -43.62788 15.68599 55.18108 1.000 15.29395 369 GLY B N 1
ATOM 2026 C CA . GLY B 1 98 ? -44.30107 14.45040 54.87997 1.000 16.23929 369 GLY B CA 1
ATOM 2027 C C . GLY B 1 98 ? -45.74965 14.37252 55.29127 1.000 16.79818 369 GLY B C 1
ATOM 2028 O O . GLY B 1 98 ? -46.40177 13.36238 54.99893 1.000 17.00569 369 GLY B O 1
ATOM 2029 N N . GLU B 1 99 ? -46.27784 15.38281 55.98910 1.000 16.66947 370 GLU B N 1
ATOM 2030 C CA . GLU B 1 99 ? -47.65203 15.28246 56.47450 1.000 17.62399 370 GLU B CA 1
ATOM 2031 C C . GLU B 1 99 ? -48.56232 16.41412 56.03250 1.000 19.13725 370 GLU B C 1
ATOM 2032 O O . GLU B 1 99 ? -49.75755 16.18878 55.82380 1.000 21.11308 370 GLU B O 1
ATOM 2038 N N . ASP B 1 100 ? -48.05423 17.63568 55.96527 1.000 17.80339 371 ASP B N 1
ATOM 2039 C CA . ASP B 1 100 ? -48.81002 18.78434 55.47127 1.000 18.43719 371 ASP B CA 1
ATOM 2040 C C . ASP B 1 100 ? -48.51116 18.90907 53.99261 1.000 18.55940 371 ASP B C 1
ATOM 2041 O O . ASP B 1 100 ? -47.34826 19.11357 53.60745 1.000 20.32263 371 ASP B O 1
ATOM 2046 N N . TRP B 1 101 ? -49.54802 18.76615 53.17162 1.000 16.49068 372 TRP B N 1
ATOM 2047 C CA . TRP B 1 101 ? -49.41628 18.77727 51.71886 1.000 15.46757 372 TRP B CA 1
ATOM 2048 C C . TRP B 1 101 ? -50.01164 20.05828 51.14758 1.000 16.71056 372 TRP B C 1
ATOM 2049 O O . TRP B 1 101 ? -51.05491 20.52780 51.60676 1.000 18.80053 372 TRP B O 1
ATOM 2060 N N . MET B 1 102 ? -49.33569 20.62652 50.14974 1.000 16.30872 373 MET B N 1
ATOM 2061 C CA . MET B 1 102 ? -49.78450 21.84370 49.47965 1.000 16.97712 373 MET B CA 1
ATOM 2062 C C . MET B 1 102 ? -49.86894 21.57927 47.98954 1.000 15.86553 373 MET B C 1
ATOM 2063 O O . MET B 1 102 ? -48.91809 21.05459 47.40364 1.000 15.82696 373 MET B O 1
ATOM 2068 N N . VAL B 1 103 ? -50.97940 21.99581 47.37510 1.000 15.27015 374 VAL B N 1
ATOM 2069 C CA . VAL B 1 103 ? -51.07621 21.96631 45.91910 1.000 16.30415 374 VAL B CA 1
ATOM 2070 C C . VAL B 1 103 ? -50.20061 23.06467 45.33045 1.000 15.56031 374 VAL B C 1
ATOM 2071 O O . VAL B 1 103 ? -50.17701 24.19681 45.82594 1.000 16.97239 374 VAL B O 1
ATOM 2075 N N . TYR B 1 104 ? -49.47157 22.73416 44.27872 1.000 14.28175 375 TYR B N 1
ATOM 2076 C CA . TYR B 1 104 ? -48.80198 23.71439 43.43358 1.000 14.80377 375 TYR B CA 1
ATOM 2077 C C . TYR B 1 104 ? -49.58697 23.77963 42.12987 1.000 14.64877 375 TYR B C 1
ATOM 2078 O O . TYR B 1 104 ? -49.62706 22.79984 41.37771 1.000 14.50891 375 TYR B O 1
ATOM 2087 N N . ARG B 1 105 ? -50.21304 24.92423 41.86163 1.000 15.05332 376 ARG B N 1
ATOM 2088 C CA . ARG B 1 105 ? -51.02487 25.07427 40.66104 1.000 15.53443 376 ARG B CA 1
ATOM 2089 C C . ARG B 1 105 ? -50.13274 25.17662 39.43804 1.000 14.46906 376 ARG B C 1
ATOM 2090 O O . ARG B 1 105 ? -49.05277 25.76566 39.48682 1.000 15.47432 376 ARG B O 1
ATOM 2098 N N . HIS B 1 106 ? -50.57610 24.57092 38.33592 1.000 14.70182 377 HIS B N 1
ATOM 2099 C CA . HIS B 1 106 ? -49.90064 24.82015 37.06821 1.000 15.56160 377 HIS B CA 1
ATOM 2100 C C . HIS B 1 106 ? -49.72723 26.31587 36.79743 1.000 16.24713 377 HIS B C 1
ATOM 2101 O O . HIS B 1 106 ? -48.65917 26.75920 36.35144 1.000 16.22350 377 HIS B O 1
ATOM 2108 N N . GLY B 1 107 ? -50.76115 27.10276 37.06113 1.000 16.80654 378 GLY B N 1
ATOM 2109 C CA . GLY B 1 107 ? -50.65464 28.53681 36.90484 1.000 17.23664 378 GLY B CA 1
ATOM 2110 C C . GLY B 1 107 ? -51.90770 29.19113 37.42755 1.000 18.31925 378 GLY B C 1
ATOM 2111 O O . GLY B 1 107 ? -52.75436 28.54573 38.05290 1.000 18.75196 378 GLY B O 1
ATOM 2112 N N . LYS B 1 108 ? -52.01456 30.49878 37.16865 1.000 19.95848 379 LYS B N 1
ATOM 2113 C CA . LYS B 1 108 ? -53.17216 31.24527 37.63828 1.000 22.98113 379 LYS B CA 1
ATOM 2114 C C . LYS B 1 108 ? -54.47909 30.65229 37.11793 1.000 23.82396 379 LYS B C 1
ATOM 2115 O O . LYS B 1 108 ? -55.45064 30.53231 37.87016 1.000 24.81666 379 LYS B O 1
ATOM 2117 N N . ASN B 1 109 ? -54.52784 30.27376 35.83564 1.000 23.59553 380 ASN B N 1
ATOM 2118 C CA . ASN B 1 109 ? -55.79175 29.87631 35.22429 1.000 25.17742 380 ASN B CA 1
ATOM 2119 C C . ASN B 1 109 ? -56.09724 28.38532 35.32377 1.000 24.29455 380 ASN B C 1
ATOM 2120 O O . ASN B 1 109 ? -57.25729 28.00094 35.13092 1.000 25.91327 380 ASN B O 1
ATOM 2125 N N . HIS B 1 110 ? -55.10763 27.54173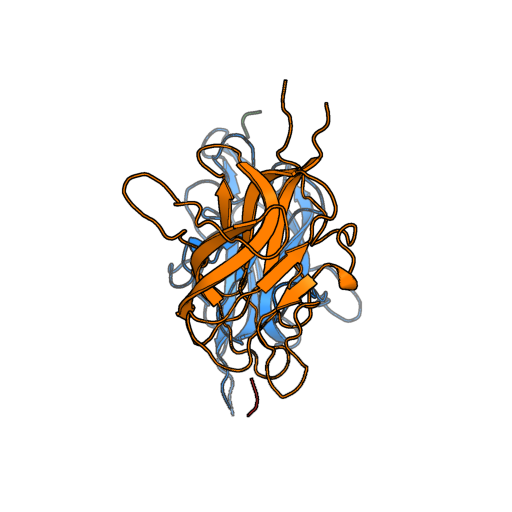 35.61929 1.000 21.83608 381 HIS B N 1
ATOM 2126 C CA . HIS B 1 110 ? -55.32011 26.09680 35.63999 1.000 20.68502 381 HIS B CA 1
ATOM 2127 C C . HIS B 1 110 ? -54.58075 25.46974 36.80743 1.000 18.44415 381 HIS B C 1
ATOM 2128 O O . HIS B 1 110 ? -53.37446 25.66104 36.95740 1.000 19.05300 381 HIS B O 1
ATOM 2135 N N . LYS B 1 111 ? -55.30303 24.69966 37.61974 1.000 18.57311 382 LYS B N 1
ATOM 2136 C CA . LYS B 1 111 ? -54.66178 23.99170 38.71419 1.000 18.26220 382 LYS B CA 1
ATOM 2137 C C . LYS B 1 111 ? -53.87532 22.78223 38.21308 1.000 17.14072 382 LYS B C 1
ATOM 2138 O O . LYS B 1 111 ? -52.71647 22.58866 38.59201 1.000 16.37726 382 LYS B O 1
ATOM 2144 N N . VAL B 1 112 ? -54.47530 21.96127 37.33627 1.000 17.55745 383 VAL B N 1
ATOM 2145 C CA . VAL B 1 112 ? -53.83453 20.70583 36.93744 1.000 18.40587 383 VAL B CA 1
ATOM 2146 C C . VAL B 1 112 ? -52.78505 20.93880 35.85802 1.000 17.27594 383 VAL B C 1
ATOM 2147 O O . VAL B 1 112 ? -52.82794 21.91327 35.09320 1.000 17.75247 383 VAL B O 1
ATOM 2151 N N . PHE B 1 113 ? -51.84095 20.00136 35.78931 1.000 16.17146 384 PHE B N 1
ATOM 2152 C CA . PHE B 1 113 ? -50.86207 19.91343 34.71712 1.000 15.16887 384 PHE B CA 1
ATOM 2153 C C . PHE B 1 113 ? -51.36873 18.97036 33.63508 1.000 15.68957 384 PHE B C 1
ATOM 2154 O O . PHE B 1 113 ? -51.94362 17.92142 33.92728 1.000 17.05278 384 PHE B O 1
ATOM 2162 N N . GLN B 1 114 ? -51.16124 19.35922 32.38388 1.000 15.79584 385 GLN B N 1
ATOM 2163 C CA . GLN B 1 114 ? -51.41324 18.45940 31.26259 1.000 16.67396 385 GLN B CA 1
ATOM 2164 C C . GLN B 1 114 ? -50.22684 17.52815 31.07036 1.000 16.81366 385 GLN B C 1
ATOM 2165 O O . GLN B 1 114 ? -49.07140 17.95706 31.06550 1.000 16.97705 385 GLN B O 1
ATOM 2171 N N . ALA B 1 115 ? -50.51797 16.23738 30.90812 1.000 16.31374 386 ALA B N 1
ATOM 2172 C CA . ALA B 1 115 ? -49.47735 15.21321 30.88465 1.000 16.47241 386 ALA B CA 1
ATOM 2173 C C . ALA B 1 115 ? -49.47943 14.52438 29.52475 1.000 16.69395 386 ALA B C 1
ATOM 2174 O O . ALA B 1 115 ? -49.22273 15.17150 28.51383 1.000 17.42661 386 ALA B O 1
ATOM 2176 N N . ASN B 1 116 ? -49.72634 13.21272 29.48068 1.000 16.49705 387 ASN B N 1
ATOM 2177 C CA . ASN B 1 116 ? -49.44289 12.43808 28.28539 1.000 15.60270 387 ASN B CA 1
ATOM 2178 C C . ASN B 1 116 ? -50.66266 12.30397 27.38396 1.000 16.69212 387 ASN B C 1
ATOM 2179 O O . ASN B 1 116 ? -51.81156 12.49565 27.78820 1.000 17.08390 387 ASN B O 1
ATOM 2184 N N . ASN B 1 117 ? -50.37979 11.94350 26.12513 1.000 17.04556 388 ASN B N 1
ATOM 2185 C CA . ASN B 1 117 ? -51.38885 11.68794 25.10383 1.000 18.96380 388 ASN B CA 1
ATOM 2186 C C . ASN B 1 117 ? -51.13724 10.37102 24.39855 1.000 18.64390 388 ASN B C 1
ATOM 2187 O O . ASN B 1 117 ? -51.76913 10.10485 23.36863 1.000 20.67213 388 ASN B O 1
ATOM 2192 N N . ASP B 1 118 ? -50.22368 9.56463 24.92447 1.000 17.20723 389 ASP B N 1
ATOM 2193 C CA . ASP B 1 118 ? -49.92632 8.22588 24.42807 1.000 17.70888 389 ASP B CA 1
ATOM 2194 C C . ASP B 1 118 ? -49.09775 7.56624 25.51227 1.000 16.60456 389 ASP B C 1
ATOM 2195 O O . ASP B 1 118 ? -48.74132 8.20935 26.50382 1.000 16.91558 389 ASP B O 1
ATOM 2200 N N . ALA B 1 119 ? -48.79775 6.28165 25.32594 1.000 16.59865 390 ALA B N 1
ATOM 2201 C CA . ALA B 1 119 ? -48.23438 5.51920 26.42962 1.000 16.57689 390 ALA B CA 1
ATOM 2202 C C . ALA B 1 119 ? -46.73436 5.69979 26.59916 1.000 16.07538 390 ALA B C 1
ATOM 2203 O O . ALA B 1 119 ? -46.20924 5.31845 27.64415 1.000 17.49641 390 ALA B O 1
ATOM 2205 N N . THR B 1 120 ? -46.00374 6.19083 25.59177 1.000 15.23526 391 THR B N 1
ATOM 2206 C CA . THR B 1 120 ? -44.54604 6.18172 25.68986 1.000 16.98743 391 THR B CA 1
ATOM 2207 C C . THR B 1 120 ? -43.83335 7.50993 25.48803 1.000 16.51815 391 THR B C 1
ATOM 2208 O O . THR B 1 120 ? -42.67397 7.60577 25.89973 1.000 17.79778 391 THR B O 1
ATOM 2212 N N . GLU B 1 121 ? -44.43187 8.50366 24.83275 1.000 16.09933 392 GLU B N 1
ATOM 2213 C CA . GLU B 1 121 ? -43.71534 9.76381 24.63639 1.000 17.05647 392 GLU B CA 1
ATOM 2214 C C . GLU B 1 121 ? -43.53931 10.49339 25.96280 1.000 16.41525 392 GLU B C 1
ATOM 2215 O O . GLU B 1 121 ? -44.45171 10.52558 26.78782 1.000 17.25305 392 GLU B O 1
ATOM 2221 N N . VAL B 1 122 ? -42.35740 11.06307 26.16565 1.000 14.98159 393 VAL B N 1
ATOM 2222 C CA . VAL B 1 122 ? -42.09486 11.85603 27.37106 1.000 14.37758 393 VAL B CA 1
ATOM 2223 C C . VAL B 1 122 ? -42.72113 13.23750 27.20451 1.000 15.18191 393 VAL B C 1
ATOM 2224 O O . VAL B 1 122 ? -42.50616 13.90854 26.18772 1.000 16.18028 393 VAL B O 1
ATOM 2228 N N . VAL B 1 123 ? -43.46053 13.68630 28.21634 1.000 15.04988 394 VAL B N 1
ATOM 2229 C CA . VAL B 1 123 ? -43.95996 15.06551 28.25146 1.000 15.12987 394 VAL B CA 1
ATOM 2230 C C . VAL B 1 123 ? -43.34416 15.77982 29.44989 1.000 14.19243 394 VAL B C 1
ATOM 2231 O O . VAL B 1 123 ? -43.47988 15.32021 30.59027 1.000 14.52273 394 VAL B O 1
ATOM 2235 N N . LEU B 1 124 ? -42.69459 16.91085 29.18693 1.000 14.20147 395 LEU B N 1
ATOM 2236 C CA . LEU B 1 124 ? -42.02961 17.71983 30.19947 1.000 14.59381 395 LEU B CA 1
ATOM 2237 C C . LEU B 1 124 ? -42.87389 18.94494 30.51373 1.000 14.69436 395 LEU B C 1
ATOM 2238 O O . LEU B 1 124 ? -43.27672 19.67996 29.60315 1.000 16.64052 395 LEU B O 1
ATOM 2243 N N . ASN B 1 125 ? -43.11729 19.18085 31.79983 1.000 13.49820 396 ASN B N 1
ATOM 2244 C CA . ASN B 1 125 ? -43.67466 20.44884 32.27649 1.000 14.56140 396 ASN B CA 1
ATOM 2245 C C . ASN B 1 125 ? -42.62643 21.15552 33.12401 1.000 14.24766 396 ASN B C 1
ATOM 2246 O O . ASN B 1 125 ? -42.23745 20.65521 34.19031 1.000 14.72847 396 ASN B O 1
ATOM 2251 N N . LYS B 1 126 ? -42.17359 22.31187 32.64889 1.000 14.12990 397 LYS B N 1
ATOM 2252 C CA . LYS B 1 126 ? -41.28340 23.15674 33.43542 1.000 14.69069 397 LYS B CA 1
ATOM 2253 C C . LYS B 1 126 ? -42.15302 24.02671 34.32706 1.000 15.43416 397 LYS B C 1
ATOM 2254 O O . LYS B 1 126 ? -43.06467 24.68551 33.82883 1.000 16.14191 397 LYS B O 1
ATOM 2260 N N . LEU B 1 127 ? -41.91890 23.98340 35.64087 1.000 14.83035 398 LEU B N 1
ATOM 2261 C CA . LEU B 1 127 ? -42.73238 24.80555 36.54502 1.000 14.92309 398 LEU B CA 1
ATOM 2262 C C . LEU B 1 127 ? -42.54244 26.29064 36.23492 1.000 15.34341 398 LEU B C 1
ATOM 2263 O O . LEU B 1 127 ? -41.43173 26.75498 35.95891 1.000 15.84337 398 LEU B O 1
ATOM 2268 N N . HIS B 1 128 ? -43.63819 27.03737 36.27328 1.000 15.34600 399 HIS B N 1
ATOM 2269 C CA . HIS B 1 128 ? -43.52655 28.45805 35.94975 1.000 16.08907 399 HIS B CA 1
ATOM 2270 C C . HIS B 1 128 ? -42.62832 29.19174 36.94262 1.000 16.00040 399 HIS B C 1
ATOM 2271 O O . HIS B 1 128 ? -41.96969 30.17841 36.56979 1.000 16.54711 399 HIS B O 1
ATOM 2278 N N . ALA B 1 129 ? -42.59835 28.73721 38.20136 1.000 15.88390 400 ALA B N 1
ATOM 2279 C CA . ALA B 1 129 ? -41.74070 29.26453 39.23844 1.000 16.07397 400 ALA B CA 1
ATOM 2280 C C . ALA B 1 129 ? -41.14494 28.06184 39.96695 1.000 15.55179 400 ALA B C 1
ATOM 2281 O O . ALA B 1 129 ? -41.87896 27.10742 40.30749 1.000 16.17518 400 ALA B O 1
ATOM 2283 N N . PRO B 1 130 ? -39.84761 28.05921 40.24404 1.000 15.69050 401 PRO B N 1
ATOM 2284 C CA . PRO B 1 130 ? -39.29402 26.95239 41.03736 1.000 15.78425 401 PRO B CA 1
ATOM 2285 C C . PRO B 1 130 ? -39.92837 26.93984 42.41633 1.000 14.35283 401 PRO B C 1
ATOM 2286 O O . PRO B 1 130 ? -40.39095 27.97317 42.93046 1.000 15.29536 401 PRO B O 1
ATOM 2290 N N . LEU B 1 131 ? -39.92359 25.76017 43.02656 1.000 13.80795 402 LEU B N 1
ATOM 2291 C CA . LEU B 1 131 ? -40.46913 25.61822 44.36365 1.000 14.65228 402 LEU B CA 1
ATOM 2292 C C . LEU B 1 131 ? -39.49883 24.87091 45.26528 1.000 14.07481 402 LEU B C 1
ATOM 2293 O O . LEU B 1 131 ? -38.57464 24.19212 44.81382 1.000 15.57607 402 LEU B O 1
ATOM 2298 N N . LEU B 1 132 ? -39.72617 25.02329 46.55966 1.000 13.44414 403 LEU B N 1
ATOM 2299 C CA . LEU B 1 132 ? -38.94446 24.35034 47.58871 1.000 14.44954 403 LEU B CA 1
ATOM 2300 C C . LEU B 1 132 ? -39.73672 23.18024 48.16103 1.000 14.40307 403 LEU B C 1
ATOM 2301 O O . LEU B 1 132 ? -40.88436 23.35025 48.57394 1.000 15.10212 403 LEU B O 1
ATOM 2306 N N . THR B 1 133 ? -39.15247 21.98276 48.15306 1.000 14.53485 404 THR B N 1
ATOM 2307 C CA . THR B 1 133 ? -39.85687 20.84885 48.74674 1.000 15.22283 404 THR B CA 1
ATOM 2308 C C . THR B 1 133 ? -38.85925 19.77428 49.15656 1.000 14.37942 404 THR B C 1
ATOM 2309 O O . THR B 1 133 ? -37.70122 19.78368 48.74637 1.000 16.60298 404 THR B O 1
ATOM 2313 N N . ARG B 1 134 ? -39.33563 18.82204 49.96594 1.000 13.19657 405 ARG B N 1
ATOM 2314 C CA . ARG B 1 134 ? -38.62833 17.56605 50.16044 1.000 14.02344 405 ARG B CA 1
ATOM 2315 C C . ARG B 1 134 ? -39.37599 16.39485 49.52922 1.000 14.26093 405 ARG B C 1
ATOM 2316 O O . ARG B 1 134 ? -38.75015 15.49697 48.94897 1.000 15.89219 405 ARG B O 1
ATOM 2324 N N . PHE B 1 135 ? -40.70585 16.40527 49.58730 1.000 14.31801 406 PHE B N 1
ATOM 2325 C CA . PHE B 1 135 ? -41.54259 15.31767 49.07836 1.000 14.02864 406 PHE B CA 1
ATOM 2326 C C . PHE B 1 135 ? -42.39709 15.80000 47.91737 1.000 14.72210 406 PHE B C 1
ATOM 2327 O O . PHE B 1 135 ? -42.84469 16.95535 47.89833 1.000 15.99744 406 PHE B O 1
ATOM 2335 N N . VAL B 1 136 ? -42.62262 14.90594 46.95145 1.000 15.28259 407 VAL B N 1
ATOM 2336 C CA . VAL B 1 136 ? -43.43003 15.21017 45.77859 1.000 15.34180 407 VAL B CA 1
ATOM 2337 C C . VAL B 1 136 ? -44.49521 14.13046 45.66409 1.000 15.08663 407 VAL B C 1
ATOM 2338 O O . VAL B 1 136 ? -44.18083 12.93634 45.75020 1.000 16.84365 407 VAL B O 1
ATOM 2342 N N . ARG B 1 137 ? -45.73869 14.54541 45.45366 1.000 14.67443 408 ARG B N 1
ATOM 2343 C CA . ARG B 1 137 ? -46.86060 13.65914 45.17681 1.000 17.20098 408 ARG B CA 1
ATOM 2344 C C . ARG B 1 137 ? -47.42677 14.01173 43.81100 1.000 17.34079 408 ARG B C 1
ATOM 2345 O O . ARG B 1 137 ? -47.72436 15.18308 43.54850 1.000 19.67058 408 ARG B O 1
ATOM 2353 N N . ILE B 1 138 ? -47.58139 13.00709 42.94649 1.000 17.59728 409 ILE B N 1
ATOM 2354 C CA . ILE B 1 138 ? -48.29766 13.15517 41.68413 1.000 16.90614 409 ILE B CA 1
ATOM 2355 C C . ILE B 1 138 ? -49.65579 12.49903 41.85044 1.000 16.54516 409 ILE B C 1
ATOM 2356 O O . ILE B 1 138 ? -49.73297 11.28927 42.09051 1.000 17.25952 409 ILE B O 1
ATOM 2361 N N . ARG B 1 139 ? -50.72283 13.27037 41.69343 1.000 17.07273 410 ARG B N 1
ATOM 2362 C CA . ARG B 1 139 ? -52.09294 12.79802 41.87319 1.000 18.65738 410 ARG B CA 1
ATOM 2363 C C . ARG B 1 139 ? -52.82715 12.80385 40.53582 1.000 17.24088 410 ARG B C 1
ATOM 2364 O O . ARG B 1 139 ? -53.32876 13.85906 40.10578 1.000 17.10078 410 ARG B O 1
ATOM 2372 N N . PRO B 1 140 ? -52.90103 11.66909 39.83016 1.000 17.52005 411 PRO B N 1
ATOM 2373 C CA . PRO B 1 140 ? -53.56269 11.66077 38.51583 1.000 17.70792 411 PRO B CA 1
ATOM 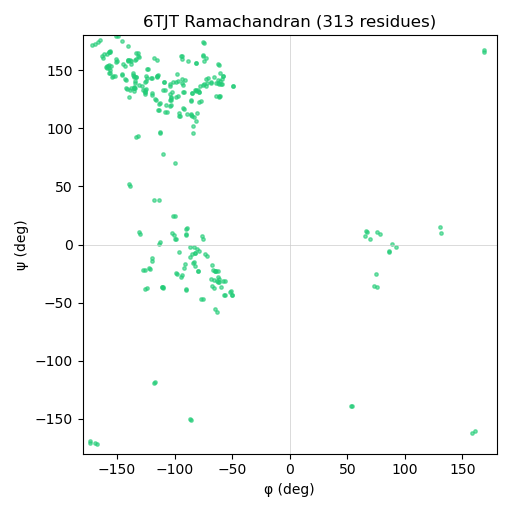2374 C C . PRO B 1 140 ? -55.01451 12.09867 38.64172 1.000 18.02614 411 PRO B C 1
ATOM 2375 O O . PRO B 1 140 ? -55.72905 11.70146 39.56626 1.000 19.02918 411 PRO B O 1
ATOM 2379 N N . GLN B 1 141 ? -55.44991 12.92119 37.69412 1.000 17.53475 412 GLN B N 1
ATOM 2380 C CA . GLN B 1 141 ? -56.82263 13.40557 37.63985 1.000 19.12481 412 GLN B CA 1
ATOM 2381 C C . GLN B 1 141 ? -57.62142 12.84825 36.47671 1.000 19.99859 412 GLN B C 1
ATOM 2382 O O . GLN B 1 141 ? -58.82384 12.61372 36.61423 1.000 21.36322 412 GLN B O 1
ATOM 2388 N N . THR B 1 142 ? -56.98673 12.65573 35.32586 1.000 18.79032 413 THR B N 1
ATOM 2389 C CA . THR B 1 142 ? -57.62665 12.01057 34.18897 1.000 18.85640 413 THR B CA 1
ATOM 2390 C C . THR B 1 142 ? -56.59742 11.10094 33.53737 1.000 18.01674 413 THR B C 1
ATOM 2391 O O . THR B 1 142 ? -55.38542 11.28835 33.69290 1.000 17.57792 413 THR B O 1
ATOM 2395 N N . TRP B 1 143 ? -57.08897 10.10892 32.79362 1.000 18.63695 414 TRP B N 1
ATOM 2396 C CA . TRP B 1 143 ? -56.22671 9.07993 32.23357 1.000 18.85794 414 TRP B CA 1
ATOM 2397 C C . TRP B 1 143 ? -56.93200 8.41955 31.05991 1.000 19.49844 414 TRP B C 1
ATOM 2398 O O . TRP B 1 143 ? -58.14604 8.54014 30.88266 1.000 20.26589 414 TRP B O 1
ATOM 2409 N N . HIS B 1 144 ? -56.15196 7.70677 30.26694 1.000 19.33253 415 HIS B N 1
ATOM 2410 C CA . HIS B 1 144 ? -56.68516 6.91824 29.16705 1.000 21.12650 415 HIS B CA 1
ATOM 2411 C C . HIS B 1 144 ? -56.45655 5.44543 29.47207 1.000 20.69210 415 HIS B C 1
ATOM 2412 O O . HIS B 1 144 ? -55.31254 5.03009 29.69453 1.000 20.60753 415 HIS B O 1
ATOM 2419 N N . SER B 1 145 ? -57.55957 4.68740 29.53587 1.000 20.91548 416 SER B N 1
ATOM 2420 C CA . SER B 1 145 ? -57.58532 3.24267 29.77637 1.000 21.83413 416 SER B CA 1
ATOM 2421 C C . SER B 1 145 ? -57.33127 2.88475 31.23565 1.000 22.09535 416 SER B C 1
ATOM 2422 O O . SER B 1 145 ? -57.92652 1.94048 31.75808 1.000 24.92973 416 SER B O 1
ATOM 2425 N N . GLY B 1 146 ? -56.46181 3.63417 31.89359 1.000 20.50876 417 GLY B N 1
ATOM 2426 C CA . GLY B 1 146 ? -56.14749 3.41788 33.29068 1.000 19.82243 417 GLY B CA 1
ATOM 2427 C C . GLY B 1 146 ? -54.93099 4.23725 33.65271 1.000 18.20872 417 GLY B C 1
ATOM 2428 O O . GLY B 1 146 ? -54.23361 4.76942 32.78870 1.000 19.19924 417 GLY B O 1
ATOM 2429 N N . ILE B 1 147 ? -54.68150 4.33542 34.95489 1.000 17.92639 418 ILE B N 1
ATOM 2430 C CA . ILE B 1 147 ? -53.51107 5.06009 35.44767 1.000 17.38190 418 ILE B CA 1
ATOM 2431 C C . ILE B 1 147 ? -52.27169 4.18070 35.31064 1.000 18.01294 418 ILE B C 1
ATOM 2432 O O . ILE B 1 147 ? -52.21122 3.08060 35.87527 1.000 18.35783 418 ILE B O 1
ATOM 2437 N N . ALA B 1 148 ? -51.27188 4.67746 34.58191 1.000 17.25255 419 ALA B N 1
ATOM 2438 C CA . ALA B 1 148 ? -49.91103 4.17070 34.65603 1.000 16.87758 419 ALA B CA 1
ATOM 2439 C C . ALA B 1 148 ? -48.95745 5.34304 34.52326 1.000 16.74541 419 ALA B C 1
ATOM 2440 O O . ALA B 1 148 ? -49.19261 6.24446 33.70902 1.000 16.69206 419 ALA B O 1
ATOM 2442 N N . LEU B 1 149 ? -47.85819 5.30270 35.27572 1.000 16.99625 420 LEU B N 1
ATOM 2443 C CA . LEU B 1 149 ? -46.94116 6.42998 35.35968 1.000 16.76192 420 LEU B CA 1
ATOM 2444 C C . LEU B 1 149 ? -45.49452 5.98079 35.39610 1.000 15.08305 420 LEU B C 1
ATOM 2445 O O . LEU B 1 149 ? -45.13520 5.08376 36.17426 1.000 14.78040 420 LEU B O 1
ATOM 2450 N N . ARG B 1 150 ? -44.67283 6.64205 34.58430 1.000 14.33148 421 ARG B N 1
ATOM 2451 C CA . ARG B 1 150 ? -43.23576 6.71049 34.76454 1.000 14.75592 421 ARG B CA 1
ATOM 2452 C C . ARG B 1 150 ? -42.87934 8.19174 34.84322 1.000 14.28148 421 ARG B C 1
ATOM 2453 O O . ARG B 1 150 ? -43.56725 9.03156 34.25127 1.000 14.69678 421 ARG B O 1
ATOM 2461 N N . LEU B 1 151 ? -41.80803 8.50913 35.57063 1.000 14.11701 422 LEU B N 1
ATOM 2462 C CA . LEU B 1 151 ? -41.60927 9.86465 36.07666 1.000 15.62811 422 LEU B CA 1
ATOM 2463 C C . LEU B 1 151 ? -40.13477 10.21838 36.10832 1.000 13.96308 422 LEU B C 1
ATOM 2464 O O . LEU B 1 151 ? -39.29055 9.38166 36.44833 1.000 14.27579 422 LEU B O 1
ATOM 2469 N N . GLU B 1 152 ? -39.83860 11.51637 35.87147 1.000 14.17110 423 GLU B N 1
ATOM 2470 C CA . GLU B 1 152 ? -38.55652 12.09778 36.24611 1.000 12.99018 423 GLU B CA 1
ATOM 2471 C C . GLU B 1 152 ? -38.82828 13.44376 36.90287 1.000 12.90598 423 GLU B C 1
ATOM 2472 O O . GLU B 1 152 ? -39.77439 14.15166 36.52578 1.000 13.61743 423 GLU B O 1
ATOM 2478 N N . LEU B 1 153 ? -38.00636 13.78428 37.89279 1.000 13.82921 424 LEU B N 1
ATOM 2479 C CA . LEU B 1 153 ? -38.05593 15.07352 38.57055 1.000 13.48717 424 LEU B CA 1
ATOM 2480 C C . LEU B 1 153 ? -36.75841 15.81490 38.28942 1.000 13.65167 424 LEU B C 1
ATOM 2481 O O . LEU B 1 153 ? -35.69450 15.20435 38.18661 1.000 14.37593 424 LEU B O 1
ATOM 2486 N N . PHE B 1 154 ? -36.83993 17.14424 38.15282 1.000 13.60966 425 PHE B N 1
ATOM 2487 C CA . PHE B 1 154 ? -35.67462 17.95878 37.82306 1.000 13.62616 425 PHE B CA 1
ATOM 2488 C C . PHE B 1 154 ? -35.51742 19.05343 38.86480 1.000 14.01940 425 PHE B C 1
ATOM 2489 O O . PHE B 1 154 ? -36.50704 19.66008 39.28865 1.000 14.45171 425 PHE B O 1
ATOM 2497 N N . GLY B 1 155 ? -34.27816 19.32174 39.24809 1.000 14.81106 426 GLY B N 1
ATOM 2498 C CA . GLY B 1 155 ? -34.02933 20.37687 40.22470 1.000 15.58763 426 GLY B CA 1
ATOM 2499 C C . GLY B 1 155 ? -32.66106 20.21423 40.86547 1.000 17.19953 426 GLY B C 1
ATOM 2500 O O . GLY B 1 155 ? -31.79357 19.51859 40.33863 1.000 20.33153 426 GLY B O 1
ATOM 2501 N N . CYS B 1 156 ? -32.49569 20.85203 42.02239 1.000 17.29508 427 CYS B N 1
ATOM 2502 C CA . CYS B 1 156 ? -31.19734 20.82790 42.67762 1.000 19.38336 427 CYS B CA 1
ATOM 2503 C C . CYS B 1 156 ? -31.36749 20.96672 44.18120 1.000 18.64754 427 CYS B C 1
ATOM 2504 O O . CYS B 1 156 ? -32.24615 21.69565 44.64415 1.000 17.83868 427 CYS B O 1
ATOM 2507 N N . ARG B 1 157 ? -30.51004 20.28649 44.92904 1.000 19.64966 428 ARG B N 1
ATOM 2508 C CA . ARG B 1 157 ? -30.50230 20.44407 46.37556 1.000 21.66022 428 ARG B CA 1
ATOM 2509 C C . ARG B 1 157 ? -30.07626 21.86270 46.71546 1.000 22.19607 428 ARG B C 1
ATOM 2510 O O . ARG B 1 157 ? -29.23332 22.44758 46.03513 1.000 22.71617 428 ARG B O 1
ATOM 2518 N N . VAL B 1 158 ? -30.66610 22.42700 47.76772 1.000 22.33839 429 VAL B N 1
ATOM 2519 C CA . VAL B 1 158 ? -30.29411 23.76943 48.19617 1.000 24.27363 429 VAL B CA 1
ATOM 2520 C C . VAL B 1 158 ? -29.72940 23.73523 49.60743 1.000 26.03147 429 VAL B C 1
ATOM 2521 O O . VAL B 1 158 ? -29.95623 22.80627 50.38336 1.000 26.95457 429 VAL B O 1
ATOM 2525 N N . THR B 1 159 ? -29.00091 24.79252 49.94001 1.000 26.77835 430 THR B N 1
ATOM 2526 C CA . THR B 1 159 ? -28.44921 24.94536 51.27381 1.000 29.01986 430 THR B CA 1
ATOM 2527 C C . THR B 1 159 ? -28.45311 26.41606 51.64049 1.000 29.90751 430 THR B C 1
ATOM 2528 O O . THR B 1 159 ? -28.80311 27.27905 50.82686 1.000 28.36274 430 THR B O 1
ATOM 2532 N N . SER B 1 160 ? -28.05390 26.65618 52.89431 1.000 31.50063 431 SER B N 1
ATOM 2533 C CA . SER B 1 160 ? -27.90367 27.94522 53.58045 1.000 34.83862 431 SER B CA 1
ATOM 2534 C C . SER B 1 160 ? -29.14270 28.34063 54.35737 1.000 36.26388 431 SER B C 1
ATOM 2535 O O . SER B 1 160 ? -29.49137 27.64724 55.31553 1.000 37.73348 431 SER B O 1
ATOM 2538 N N . ILE C 2 4 ? -22.53447 24.61672 7.22121 1.000 42.65979 230 ILE D N 1
ATOM 2539 C CA . ILE C 2 4 ? -23.79210 24.72444 7.95244 1.000 41.92503 230 ILE D CA 1
ATOM 2540 C C . ILE C 2 4 ? -24.97917 24.39376 7.05390 1.000 40.12042 230 ILE D C 1
ATOM 2541 O O . ILE C 2 4 ? -25.84076 23.61118 7.42357 1.000 39.51103 230 ILE D O 1
ATOM 2546 N N . ARG C 2 5 ? -25.02026 25.00930 5.87345 1.000 38.94718 231 ARG D N 1
ATOM 2547 C CA . ARG C 2 5 ? -26.16455 24.89973 4.97326 1.000 37.26554 231 ARG D CA 1
ATOM 2548 C C . ARG C 2 5 ? -26.07244 23.58730 4.20975 1.000 34.99993 231 ARG D C 1
ATOM 2549 O O . ARG C 2 5 ? -25.18218 23.41795 3.37453 1.000 36.03878 231 ARG D O 1
ATOM 2557 N N . ARG C 2 6 ? -26.99261 22.66426 4.46409 1.000 32.10674 232 ARG D N 1
ATOM 2558 C CA . ARG C 2 6 ? -26.88510 21.36556 3.80963 1.000 29.77991 232 ARG D CA 1
ATOM 2559 C C . ARG C 2 6 ? -27.66061 21.30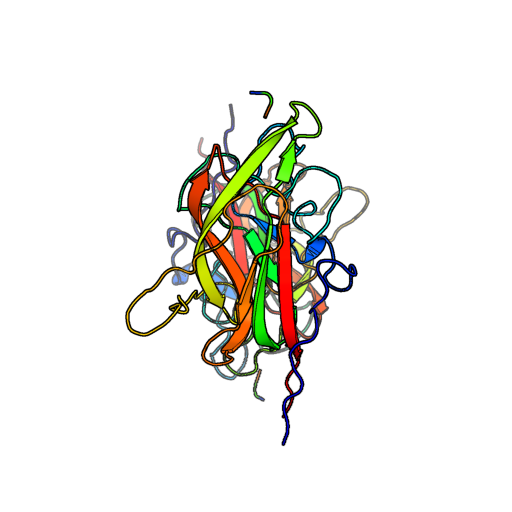138 2.52050 1.000 26.80473 232 ARG D C 1
ATOM 2560 O O . ARG C 2 6 ? -27.16887 20.67468 1.58378 1.000 25.91396 232 ARG D O 1
ATOM 2569 N N . ILE D 2 4 ? -58.35736 -10.09847 36.04946 1.000 52.70115 230 ILE F N 1
ATOM 2570 C CA . ILE D 2 4 ? -57.57439 -9.03899 36.67575 1.000 52.04242 230 ILE F CA 1
ATOM 2571 C C . ILE D 2 4 ? -56.18650 -8.90699 36.00621 1.000 50.42633 230 ILE F C 1
ATOM 2572 O O . ILE D 2 4 ? -55.18781 -8.67486 36.68180 1.000 51.05910 230 ILE F O 1
ATOM 2577 N N . ARG D 2 5 ? -56.12390 -9.04418 34.67652 1.000 48.02778 231 ARG F N 1
ATOM 2578 C CA . ARG D 2 5 ? -54.85605 -9.04536 33.94372 1.000 45.18208 231 ARG F CA 1
ATOM 2579 C C . ARG D 2 5 ? -54.69385 -7.74632 33.15407 1.000 41.96140 231 ARG F C 1
ATOM 2580 O O . ARG D 2 5 ? -55.49434 -7.44651 32.26157 1.000 42.45496 231 ARG F O 1
ATOM 2588 N N . ARG D 2 6 ? -53.63599 -7.00306 33.45522 1.000 37.76444 232 ARG F N 1
ATOM 2589 C CA . ARG D 2 6 ? -53.50787 -5.62632 32.99284 1.000 33.78331 232 ARG F CA 1
ATOM 2590 C C . ARG D 2 6 ? -52.56084 -5.42065 31.80728 1.000 29.10665 232 ARG F C 1
ATOM 2591 O O . ARG D 2 6 ? -52.89569 -4.73924 30.82389 1.000 26.45352 232 ARG F O 1
#

GO terms:
  GO:0042802 identical protein binding (F, IPI)
  GO:0005576 extracellular region (C, EXP)
  GO:0005021 vascular endothelial growth factor receptor activity (F, TAS)
  GO:0016020 membrane (C, TAS)
  GO:0038023 signaling receptor activity (F, TAS)
  GO:0007411 axon guidance (P, TAS)
  GO:0005886 plasma membrane (C, TAS)
  GO:0005515 protein binding (F, IPI)
  GO:0001938 positive regulation of endothelial cell proliferation (P, TAS)
  GO:0010595 positive regulation of endothelial cell migration (P, TAS)
  GO:0019838 growth factor binding (F, TAS)

Organism: Homo sapiens (NCBI:txid9606)

Radius of gyration: 22.04 Å; Cα contacts (8 Å, |Δi|>4): 888; chains: 4; bounding box: 37×50×63 Å

Secondary structure (DSSP, 8-state):
------SB-STTTS-S-GGGEEES---TTSSS-GGG-BTT-SS--B--SS--TT--EEEEEEEEEEEEEEEEE-EE-TTT--EEEEEEEEEEEESSSSS-EEE-SSSS-SSEE--SSSS--EEEEEEEEEEEEEEEEEEEEEESS--BEEEEEEEE---/-----SB-STTTS-S-GGGEEES---TTSSS-GGG-BTT-SS--B--SS-STT--EEEEEEEEEEEEEEEEE-EE-TTT--EEEEEEEEEEEESSSSS-EEE-SSSS-SSEE--SSSS--EEEEEEEEEEEEEEEEEEEEEESS--BEEEEEEEE---/---/---

Nearest PDB structures (foldseek):
  6tdb-assembly4_D  TM=9.627E-01  e=1.274E-29  Homo sapiens
  4qdq-assembly1_A  TM=9.828E-01  e=2.262E-28  Homo sapiens
  2qqo-assembly3_A  TM=9.785E-01  e=3.893E-28  Homo sapiens
  8ivw-assembly3_G  TM=9.667E-01  e=3.493E-28  Homo sapiens
  4qdr-assembly1_A  TM=9.775E-01  e=6.699E-28  Homo sapiens

B-factor: mean 21.74, std 8.04, range [12.21, 80.54]

InterPro domains:
  IPR000421 Coagulation factor 5/8, C-terminal domain [PF00754] (292-424)
  IPR000421 Coagulation factor 5/8, C-terminal domain [PF00754] (449-589)
  IPR000421 Coagulation factor 5/8, C-terminal domain [PS01285] (317-346)
  IPR000421 Coagulation factor 5/8, C-terminal domain [PS01285] (473-505)
  IPR000421 Coagulation factor 5/8, C-terminal domain [PS01286] (411-427)
  IPR000421 Coagulation factor 5/8, C-terminal domain [PS01286] (575-592)
  IPR000421 Coagulation factor 5/8, C-terminal domain [PS50022] (277-427)
  IPR000421 Coagulation factor 5/8, C-terminal domain [PS50022] (434-592)
  IPR000421 Coagulation factor 5/8, C-terminal domain [SM00231] (276-427)
  IPR000421 Coagulation factor 5/8, C-terminal domain [SM00231] (433-592)
  IPR000421 Coagulation factor 5/8, C-terminal domain [cd00057] (280-426)
  IPR000421 Coagulation factor 5/8, C-terminal domain [cd00057] (438-591)
  IPR000859 CUB domain [PF00431] (28-139)
  IPR000859 CUB domain [PF00431] (149-264)
  IPR000859 CUB domain [PS01180] (28-142)
  IPR000859 CUB domain [PS01180] (149-267)
  IPR000859 CUB domain [SM00042] (28-142)
  IPR000859 CUB domain [SM00042] (149-267)
  IPR000859 CUB domain [cd00041] (28-141)
  IPR000859 CUB domain [cd00041] (149-265)

Foldseek 3Di:
DDFPFQAWLDLQPCVQPLVQKAKPAFDPVPQAGRNQQAAPRDGFFTAGNDFDLVIKIKGFSPAWWWWWKKKKAAGQHPVPRDAKEFQKWWKWFAAPPPDIDTDAQDDVGRIGGHDDTHHDMDMDTRPGIDIGRMMITRGDGMDPGYGMHMIIITGHDDD/DFPFQAWLDLQPCVQPLVQKAKPAFDPVPQAGRNQQAAPRDGFFGAGNDFALVIKIKGFSVAWWWWWKKKKAAGQHPVPRDAKEFQKWWKWFAAPPPDIDTDAQDDVGRIDGHDDTHHDMDMDTRPDIDIGRMMIIRGHGMDPGYGIHMIIITGGDDD

Sequence (323 aa):
HMFQCNVPLGMESGRIANEQISASSTYSDGRWTPQQSRLHGDDNGWTPNLDSNKEYLQVDLRRFLTMLTAIATQGAISRETQNGYYVKSYKLEVSTNGEDWMVYRHGKNHKVFQANNDATEVVLNKLHAPLLTRFVRIRPQTWHSGIALRLELFGCRVTSMFQCNVPLGMESGRIANEQISASSTYSDGRWTPQQSRLHGDDNGWTPNLDSNKEYLQVDLRFLTMLTAIATQGAISRETQNNGYYVKSYKLEVSTNGEDWMVYRHGKNHKVFQANNDATEVVLNKLHAPLLTRFVRIRPQTWHSGIALRLELFGCRVTSIRRIRR

Solvent-accessible surface area: 15626 Å² total; per-residue (Å²): 188,150,114,119,11,111,76,80,29,1,0,96,89,37,140,4,41,72,131,24,4,51,27,46,34,48,29,94,66,40,74,1,37,17,63,33,0,41,14,99,25,120,42,5,0,0,0,1,71,110,56,26,76,109,17,44,1,27,1,13,14,124,72,49,1,28,0,26,7,1,2,2,5,0,1,78,0,138,52,51,130,66,21,12,28,0,89,7,1,45,0,16,6,4,50,11,11,40,59,57,122,58,31,99,78,16,118,125,118,88,42,2,118,4,1,121,45,10,63,117,63,44,82,26,159,15,134,36,75,20,96,0,25,2,1,32,0,36,0,37,66,71,90,65,0,0,0,0,18,0,3,0,31,1,26,151,50,134,158,196,125,154,12,108,84,73,35,2,0,97,90,39,99,4,42,72,157,25,3,52,27,45,34,49,25,84,67,41,70,1,38,17,64,30,0,40,13,73,25,63,42,3,0,0,0,1,68,118,53,36,73,87,19,45,1,28,1,32,14,128,72,73,3,34,0,27,6,1,1,2,1,0,2,5,0,112,54,40,58,75,21,17,27,0,83,7,1,41,0,16,8,0,71,94,16,141,98,60,97,63,31,100,78,17,99,133,119,92,43,2,119,5,1,121,29,4,16,80,63,43,78,25,149,16,133,37,79,21,93,0,81,27,0,30,0,39,0,43,68,69,88,78,0,0,0,0,4,0,3,0,30,4,30,152,46,130,158,181,161,36,168,170,34